Protein AF-A0A4Q9HJQ9-F1 (afdb_monomer_lite)

Radius of gyration: 24.13 Å; chains: 1; bounding box: 60×32×75 Å

Foldseek 3Di:
DDEPVRDPLAAWDWYDDPQGIWTDHRSHTDPVNVVSVVVVLLVVLVVVLLVQCVLLLLVLLVQVQCCVQQVQDDQQEWEKQQDPQSQVQPPPGDNPWIKTKHKHFCPVHKKKKFFAAAQKWWAKAASSRHGQAIDACRTPCNRRTFIAIEGEPPDDCVVVVVVRHHYTYDPWGMMMTMMTHPDPDCVRVVRRQVRIWMDHPVGDTDDRDYRDDSSHHHHSDRDDDVSSVVSSLVSPVRTDDDPVCVVSCVSCVVVSVVNVD

Structure (mmCIF, N/CA/C/O backbone):
data_AF-A0A4Q9HJQ9-F1
#
_entry.id   AF-A0A4Q9HJQ9-F1
#
loop_
_atom_site.group_PDB
_atom_site.id
_atom_site.type_symbol
_atom_site.label_atom_id
_atom_site.label_alt_id
_atom_site.label_comp_id
_atom_site.label_asym_id
_atom_site.label_entity_id
_atom_site.label_seq_id
_atom_site.pdbx_PDB_ins_code
_atom_site.Cartn_x
_atom_site.Cartn_y
_atom_site.Cartn_z
_atom_site.occupancy
_atom_site.B_iso_or_equiv
_atom_site.auth_seq_id
_atom_site.auth_comp_id
_atom_site.auth_asym_id
_atom_site.auth_atom_id
_atom_site.pdbx_PDB_model_num
ATOM 1 N N . MET A 1 1 ? -35.464 5.350 34.069 1.00 78.00 1 MET A N 1
ATOM 2 C CA . MET A 1 1 ? -34.397 5.361 33.053 1.00 78.00 1 MET A CA 1
ATOM 3 C C . MET A 1 1 ? -34.263 6.782 32.557 1.00 78.00 1 MET A C 1
ATOM 5 O O . MET A 1 1 ? -35.278 7.368 32.198 1.00 78.00 1 MET A O 1
ATOM 9 N N . THR A 1 2 ? -33.059 7.335 32.623 1.00 90.69 2 THR A N 1
ATOM 10 C CA . THR A 1 2 ? -32.710 8.669 32.129 1.00 90.69 2 THR A CA 1
ATOM 11 C C . THR A 1 2 ? -32.128 8.522 30.726 1.00 90.69 2 THR A C 1
ATOM 13 O O . THR A 1 2 ? -31.340 7.610 30.492 1.00 90.69 2 THR A O 1
ATOM 16 N N . HIS A 1 3 ? -32.488 9.381 29.776 1.00 94.31 3 HIS A N 1
ATOM 17 C CA . HIS A 1 3 ? -31.823 9.380 28.471 1.00 94.31 3 HIS A CA 1
ATOM 18 C C . HIS A 1 3 ? -30.379 9.894 28.639 1.00 94.31 3 HIS A C 1
ATOM 20 O O . HIS A 1 3 ? -30.171 10.833 29.399 1.00 94.31 3 HIS A O 1
ATOM 26 N N . LEU A 1 4 ? -29.388 9.351 27.912 1.00 92.00 4 LEU A N 1
ATOM 27 C CA . LEU A 1 4 ? -27.962 9.721 28.054 1.00 92.00 4 LEU A CA 1
ATOM 28 C C . LEU A 1 4 ? -27.697 11.238 28.132 1.00 92.00 4 LEU A C 1
ATOM 30 O O . LEU A 1 4 ? -26.929 11.693 28.969 1.00 92.00 4 LEU A O 1
ATOM 34 N N . ARG A 1 5 ? -28.358 12.023 27.273 1.00 94.19 5 ARG A N 1
ATOM 35 C CA . ARG A 1 5 ? -28.262 13.497 27.233 1.00 94.19 5 ARG A CA 1
ATOM 36 C C . ARG A 1 5 ? -28.634 14.207 28.549 1.00 94.19 5 ARG A C 1
ATOM 38 O O . ARG A 1 5 ? -28.183 15.325 28.761 1.00 94.19 5 ARG A O 1
ATOM 45 N N . ASP A 1 6 ? -29.471 13.578 29.369 1.00 96.19 6 ASP A N 1
ATOM 46 C CA . ASP A 1 6 ? -30.021 14.126 30.612 1.00 96.19 6 ASP A CA 1
ATOM 47 C C . ASP A 1 6 ? -29.431 13.422 31.851 1.00 96.19 6 ASP A C 1
ATOM 49 O O . ASP A 1 6 ? -29.862 13.691 32.972 1.00 96.19 6 ASP A O 1
ATOM 53 N N . ALA A 1 7 ? -28.481 12.495 31.659 1.00 95.06 7 ALA A N 1
ATOM 54 C CA . ALA A 1 7 ? -27.917 11.680 32.729 1.00 95.06 7 ALA A CA 1
ATOM 55 C C . ALA A 1 7 ? -27.098 12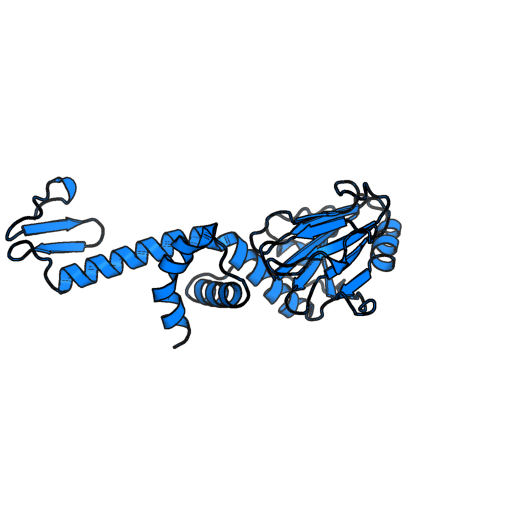.519 33.717 1.00 95.06 7 ALA A C 1
ATOM 57 O O . ALA A 1 7 ? -26.250 13.322 33.323 1.00 95.06 7 ALA A O 1
ATOM 58 N N . GLY A 1 8 ? -27.338 12.301 35.010 1.00 94.62 8 GLY A N 1
ATOM 59 C CA . GLY A 1 8 ? -26.649 13.012 36.087 1.00 94.62 8 GLY A CA 1
ATOM 60 C C . GLY A 1 8 ? -25.259 12.456 36.405 1.00 94.62 8 GLY A C 1
ATOM 61 O O . GLY A 1 8 ? -24.450 13.169 36.993 1.00 94.62 8 GLY A O 1
ATOM 62 N N . LEU A 1 9 ? -24.988 11.197 36.040 1.00 93.44 9 LEU A N 1
ATOM 63 C CA . LEU A 1 9 ? -23.744 10.464 36.310 1.00 93.44 9 LEU A CA 1
ATOM 64 C C . LEU A 1 9 ? -23.340 10.472 37.793 1.00 93.44 9 LEU A C 1
ATOM 66 O O . LEU A 1 9 ? -22.159 10.538 38.125 1.00 93.44 9 LEU A O 1
ATOM 70 N N . THR A 1 10 ? -24.320 10.435 38.700 1.00 95.06 10 THR A N 1
ATOM 71 C CA . THR A 1 10 ? -24.096 10.480 40.152 1.00 95.06 10 THR A CA 1
ATOM 72 C C . THR A 1 10 ? -25.072 9.580 40.895 1.00 95.06 10 THR A C 1
ATOM 74 O O . THR A 1 10 ? -26.229 9.429 40.505 1.00 95.06 10 THR A O 1
ATOM 77 N N . GLY A 1 11 ? -24.611 8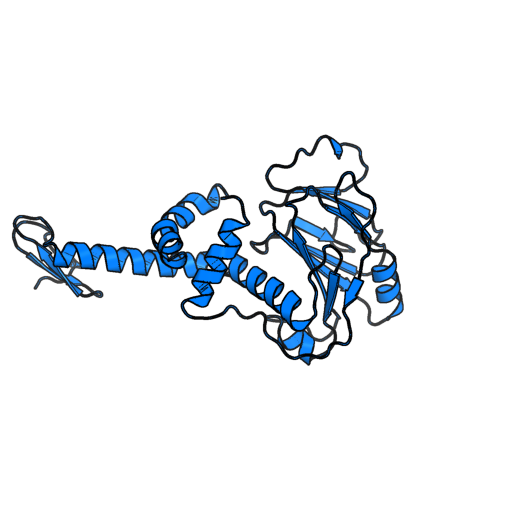.998 42.005 1.00 96.00 11 GLY A N 1
ATOM 78 C CA . GLY A 1 11 ? -25.434 8.136 42.847 1.00 96.00 11 GLY A CA 1
ATOM 79 C C . GLY A 1 11 ? -25.900 6.879 42.112 1.00 96.00 11 GLY A C 1
ATOM 80 O O . GLY A 1 11 ? -25.150 6.288 41.336 1.00 96.00 11 GLY A O 1
ATOM 81 N N . ASN A 1 12 ? -27.132 6.458 42.387 1.00 97.56 12 ASN A N 1
ATOM 82 C CA . ASN A 1 12 ? -27.743 5.330 41.696 1.00 97.56 12 ASN A CA 1
ATOM 83 C C . ASN A 1 12 ? -28.551 5.852 40.510 1.00 97.56 12 ASN A C 1
ATOM 85 O O . ASN A 1 12 ? -29.511 6.600 40.700 1.00 97.56 12 ASN A O 1
ATOM 89 N N . GLU A 1 13 ? -28.193 5.439 39.300 1.00 97.44 13 GLU A N 1
ATOM 90 C CA . GLU A 1 13 ? -28.846 5.900 38.076 1.00 97.44 13 GLU A CA 1
ATOM 91 C C . GLU A 1 13 ? -28.981 4.753 37.070 1.00 97.44 13 GLU A C 1
ATOM 93 O O . GLU A 1 13 ? -28.169 3.834 37.030 1.00 97.44 13 GLU A O 1
ATOM 98 N N . THR A 1 14 ? -30.025 4.782 36.245 1.00 98.00 14 THR A N 1
ATOM 99 C CA . THR A 1 14 ? -30.173 3.872 35.102 1.00 98.00 14 THR A CA 1
ATOM 100 C C . THR A 1 14 ? -30.325 4.709 33.845 1.00 98.00 14 THR A C 1
ATOM 102 O O . THR A 1 14 ? -31.301 5.451 33.729 1.00 98.00 14 THR A O 1
ATOM 105 N N . ILE A 1 15 ? -29.386 4.575 32.918 1.00 97.88 15 ILE A N 1
ATOM 106 C CA . ILE A 1 15 ? -29.200 5.445 31.761 1.00 97.88 15 ILE A CA 1
ATOM 107 C C . ILE A 1 15 ? -29.456 4.643 30.482 1.00 97.88 15 ILE A C 1
ATOM 109 O O . ILE A 1 15 ? -28.874 3.583 30.270 1.00 97.88 15 ILE A O 1
ATOM 113 N N . GLU A 1 16 ? -30.325 5.152 29.618 1.00 97.12 16 GLU A N 1
ATOM 114 C CA . GLU A 1 16 ? -30.595 4.589 28.298 1.00 97.12 16 GLU A CA 1
ATOM 115 C C . GLU A 1 16 ? -29.600 5.145 27.269 1.00 97.12 16 GLU A C 1
ATOM 117 O O . GLU A 1 16 ? -29.434 6.363 27.137 1.00 97.12 16 GLU A O 1
ATOM 122 N N . THR A 1 17 ? -28.945 4.249 26.529 1.00 96.31 17 THR A N 1
ATOM 123 C CA . THR A 1 17 ? -28.016 4.584 25.442 1.00 96.31 17 THR A CA 1
ATOM 124 C C . THR A 1 17 ? -28.378 3.818 24.169 1.00 96.31 17 THR A C 1
ATOM 126 O O . THR A 1 17 ? -29.159 2.869 24.198 1.00 96.31 17 THR A O 1
ATOM 129 N N . SER A 1 18 ? -27.783 4.191 23.034 1.00 94.88 18 SER A N 1
ATOM 130 C CA . SER A 1 18 ? -28.013 3.500 21.758 1.00 94.88 18 SER A CA 1
ATOM 131 C C . SER A 1 18 ? -27.415 2.092 21.685 1.00 94.88 18 SER A C 1
ATOM 133 O O . SER A 1 18 ? -27.728 1.361 20.752 1.00 94.88 18 SER A O 1
ATOM 135 N N . PHE A 1 19 ? -26.537 1.729 22.620 1.00 95.56 19 PHE A N 1
ATOM 136 C CA . PHE A 1 19 ? -25.845 0.439 22.655 1.00 95.56 19 PHE A CA 1
ATOM 137 C C . PHE A 1 19 ? -26.260 -0.419 23.857 1.00 95.56 19 PHE A C 1
ATOM 139 O O . PHE A 1 19 ? -25.749 -1.514 24.033 1.00 95.56 19 PHE A O 1
ATOM 146 N N . GLY A 1 20 ? -27.227 0.044 24.654 1.00 96.19 20 GLY A N 1
ATOM 147 C CA . GLY A 1 20 ? -27.802 -0.698 25.771 1.00 96.19 20 GLY A CA 1
ATOM 148 C C . GLY A 1 20 ? -28.060 0.181 26.993 1.00 96.19 20 GLY A C 1
ATOM 149 O O . GLY A 1 20 ? -27.969 1.409 26.946 1.00 96.19 20 GLY A O 1
ATOM 150 N N . THR A 1 21 ? -28.439 -0.446 28.102 1.00 97.75 21 THR A N 1
ATOM 151 C CA . THR A 1 21 ? -28.738 0.261 29.354 1.00 97.75 21 THR A CA 1
ATOM 152 C C . THR A 1 21 ? -27.525 0.247 30.268 1.00 97.75 21 THR A C 1
ATOM 154 O O . THR A 1 21 ? -27.034 -0.827 30.595 1.00 97.75 21 THR A O 1
ATOM 157 N N . LEU A 1 22 ? -27.102 1.418 30.740 1.00 97.88 22 LEU A N 1
ATOM 158 C CA . LEU A 1 22 ? -26.070 1.551 31.764 1.00 97.88 22 LEU A CA 1
ATOM 159 C C . LEU A 1 22 ? -26.706 1.732 33.143 1.00 97.88 22 LEU A C 1
ATOM 161 O O . LEU A 1 22 ? -27.740 2.387 33.289 1.00 97.88 22 LEU A O 1
ATOM 165 N N . ARG A 1 23 ? -26.078 1.171 34.168 1.00 98.25 23 ARG A N 1
ATOM 166 C CA . ARG A 1 23 ? -26.476 1.269 35.571 1.00 98.25 23 ARG A CA 1
ATOM 167 C C . ARG A 1 23 ? -25.296 1.757 36.394 1.00 98.25 23 ARG A C 1
ATOM 169 O O . ARG A 1 23 ? -24.186 1.241 36.268 1.00 98.25 23 ARG A O 1
ATOM 176 N N . LEU A 1 24 ? -25.562 2.749 37.233 1.00 98.06 24 LEU A N 1
ATOM 177 C CA . LEU A 1 24 ? -24.638 3.238 38.242 1.00 98.06 24 LEU A CA 1
ATOM 178 C C . LEU A 1 24 ? -25.129 2.818 39.627 1.00 98.06 24 LEU A C 1
ATOM 180 O O . LEU A 1 24 ? -26.318 2.945 39.926 1.00 98.06 24 LEU A O 1
ATOM 184 N N . GLU A 1 25 ? -24.201 2.387 40.472 1.00 97.81 25 GLU A N 1
ATOM 185 C CA . GLU A 1 25 ? -24.379 2.187 41.905 1.00 97.81 25 GLU A CA 1
ATOM 186 C C . GLU A 1 25 ? -23.356 3.043 42.653 1.00 97.81 25 GLU A C 1
ATOM 188 O O . GLU A 1 25 ? -22.147 2.922 42.461 1.00 97.81 25 GLU A O 1
ATOM 193 N N . HIS A 1 26 ? -23.834 3.954 43.496 1.00 96.56 26 HIS A N 1
ATOM 194 C CA . HIS A 1 26 ? -23.005 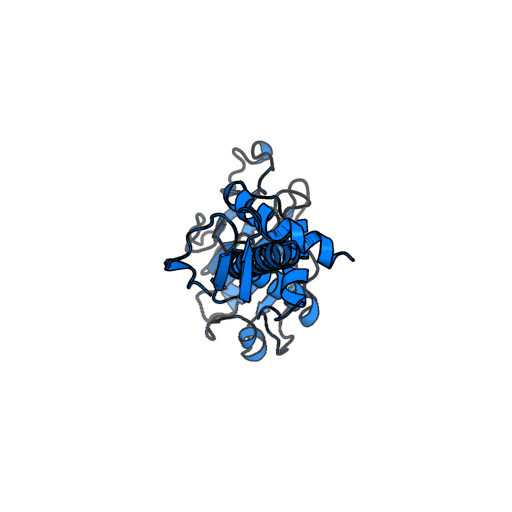4.915 44.224 1.00 96.56 26 HIS A CA 1
ATOM 195 C C . HIS A 1 26 ? -22.024 5.686 43.319 1.00 96.56 26 HIS A C 1
ATOM 197 O O . HIS A 1 26 ? -20.907 5.984 43.735 1.00 96.56 26 HIS A O 1
ATOM 203 N N . THR A 1 27 ? -22.459 6.058 42.108 1.00 96.38 27 THR A N 1
ATOM 204 C CA . THR A 1 27 ? -21.683 6.739 41.047 1.00 96.38 27 THR A CA 1
ATOM 205 C C . THR A 1 27 ? -20.777 5.823 40.212 1.00 96.38 27 THR A C 1
ATOM 207 O O . THR A 1 27 ? -20.264 6.255 39.183 1.00 96.38 27 THR A O 1
ATOM 210 N N . PHE A 1 28 ? -20.600 4.555 40.582 1.00 97.06 28 PHE A N 1
ATOM 211 C CA . PHE A 1 28 ? -19.766 3.619 39.826 1.00 97.06 28 PHE A CA 1
ATOM 212 C C . PHE A 1 28 ? -20.606 2.797 38.847 1.00 97.06 28 PHE A C 1
ATOM 214 O O . PHE A 1 28 ? -21.686 2.347 39.228 1.00 97.06 28 PHE A O 1
ATOM 221 N N . PRO A 1 29 ? -20.145 2.562 37.606 1.00 97.19 29 PRO A N 1
ATOM 222 C CA . PRO A 1 29 ? -20.768 1.574 36.734 1.00 97.19 29 PRO A CA 1
ATOM 223 C C . PRO A 1 29 ? -20.786 0.202 37.406 1.00 97.19 29 PRO A C 1
ATOM 225 O O . PRO A 1 29 ? -19.777 -0.224 37.962 1.00 97.19 29 PRO A O 1
ATOM 228 N N . THR A 1 30 ? -21.919 -0.496 37.332 1.00 98.19 30 THR A N 1
ATOM 229 C CA . THR A 1 30 ? -21.975 -1.934 37.651 1.00 98.19 30 THR A CA 1
ATOM 230 C C . THR A 1 30 ? -21.050 -2.712 36.711 1.00 98.19 30 THR A C 1
ATOM 232 O O . THR A 1 30 ? -20.860 -2.262 35.579 1.00 98.19 30 THR A O 1
ATOM 235 N N . ASP A 1 31 ? -20.590 -3.900 37.101 1.00 98.12 31 ASP A N 1
ATOM 236 C CA . ASP A 1 31 ? -19.736 -4.760 36.262 1.00 98.12 31 ASP A CA 1
ATOM 237 C C . ASP A 1 31 ? -20.318 -4.966 34.850 1.00 98.12 31 ASP A C 1
ATOM 239 O O . ASP A 1 31 ? -19.652 -4.675 33.860 1.00 98.12 31 ASP A O 1
ATOM 243 N N . GLU A 1 32 ? -21.609 -5.297 34.753 1.00 97.88 32 GLU A N 1
ATOM 244 C CA . GLU A 1 32 ? -22.344 -5.464 33.484 1.00 97.88 32 GLU A CA 1
ATOM 245 C C . GLU A 1 32 ? -22.307 -4.202 32.597 1.00 97.88 32 GLU A C 1
ATOM 247 O O . GLU A 1 32 ? -22.216 -4.266 31.373 1.00 97.88 32 GLU A O 1
ATOM 252 N N . SER A 1 33 ? -22.375 -3.019 33.215 1.00 97.81 33 SER A N 1
ATOM 253 C CA . SER A 1 33 ? -22.313 -1.738 32.495 1.00 97.81 33 SER A CA 1
ATOM 254 C C . SER A 1 33 ? -20.889 -1.372 32.099 1.00 97.81 33 SER A C 1
ATOM 256 O O . SER A 1 33 ? -20.696 -0.715 31.080 1.00 97.81 33 SER A O 1
ATOM 258 N N . SER A 1 34 ? -19.900 -1.777 32.898 1.00 97.81 34 SER A N 1
ATOM 259 C CA . SER A 1 34 ? -18.485 -1.636 32.566 1.00 97.81 34 SER A CA 1
ATOM 260 C C . SER A 1 34 ? -18.147 -2.472 31.330 1.00 97.81 34 SER A C 1
ATOM 262 O O . SER A 1 34 ? -17.611 -1.929 30.366 1.00 97.81 34 SER A O 1
ATOM 264 N N . GLU A 1 35 ? -18.550 -3.747 31.305 1.00 97.38 35 GLU A N 1
ATOM 265 C CA . GLU A 1 35 ? -18.408 -4.631 30.138 1.00 97.38 35 GLU A CA 1
ATOM 266 C C . GLU A 1 35 ? -19.056 -4.015 28.896 1.00 97.38 35 GLU A C 1
ATOM 268 O O . GLU A 1 35 ? -18.394 -3.843 27.875 1.00 97.38 35 GLU A O 1
ATOM 273 N N . LEU A 1 36 ? -20.303 -3.546 29.014 1.00 97.75 36 LEU A N 1
ATOM 274 C CA . LEU A 1 36 ? -21.010 -2.915 27.902 1.00 97.75 36 LEU A CA 1
ATOM 275 C C . LEU A 1 36 ? -20.302 -1.655 27.362 1.00 97.75 36 LEU A C 1
ATOM 277 O O . LEU A 1 36 ? -20.327 -1.387 26.159 1.00 97.75 36 LEU A O 1
ATOM 281 N N . LEU A 1 37 ? -19.679 -0.859 28.237 1.00 97.06 37 LEU A N 1
ATOM 282 C CA . LEU A 1 37 ? -18.896 0.312 27.834 1.00 97.06 37 LEU A CA 1
ATOM 283 C C . LEU A 1 37 ? -17.624 -0.086 27.078 1.00 97.06 37 LEU A C 1
ATOM 285 O O . LEU A 1 37 ? -17.285 0.574 26.093 1.00 97.06 37 LEU A O 1
ATOM 289 N N . PHE A 1 38 ? -16.933 -1.143 27.512 1.00 96.12 38 PHE A N 1
ATOM 290 C CA . PHE A 1 38 ? -15.748 -1.653 26.823 1.00 96.12 38 PHE A CA 1
ATOM 291 C C . PHE A 1 38 ? -16.101 -2.306 25.480 1.00 96.12 38 PHE A C 1
ATOM 293 O O . PHE A 1 38 ? -15.458 -1.980 24.483 1.00 96.12 38 PHE A O 1
ATOM 300 N N . ASP A 1 39 ? -17.178 -3.091 25.405 1.00 95.50 39 ASP A N 1
ATOM 301 C CA . ASP A 1 39 ? -17.688 -3.652 24.146 1.00 95.50 39 ASP A CA 1
ATOM 302 C C . ASP A 1 39 ? -18.007 -2.547 23.132 1.00 95.50 39 ASP A C 1
ATOM 304 O O . ASP A 1 39 ? -17.639 -2.612 21.954 1.00 95.50 39 ASP A O 1
ATOM 308 N N . GLN A 1 40 ? -18.667 -1.481 23.592 1.00 96.69 40 GLN A N 1
ATOM 309 C CA . GLN A 1 40 ? -18.994 -0.344 22.743 1.00 96.69 40 GLN A CA 1
ATOM 310 C C . GLN A 1 40 ? -17.748 0.445 22.315 1.00 96.69 40 GLN A C 1
ATOM 312 O O . GLN A 1 40 ? -17.685 0.927 21.178 1.00 96.69 40 GLN A O 1
ATOM 317 N N . LEU A 1 41 ? -16.762 0.599 23.203 1.00 95.88 41 LEU A N 1
ATOM 318 C CA . LEU A 1 41 ? -15.482 1.229 22.882 1.00 95.88 41 LEU A CA 1
ATOM 319 C C . LEU A 1 41 ? -14.752 0.443 21.787 1.00 95.88 41 LEU A C 1
ATOM 321 O O . LEU A 1 41 ? -14.246 1.034 20.830 1.00 95.88 41 LEU A O 1
ATOM 325 N N . ASP A 1 42 ? -14.751 -0.878 21.890 1.00 94.94 42 ASP A N 1
ATOM 326 C CA . ASP A 1 42 ? -14.103 -1.756 20.928 1.00 94.94 42 ASP A CA 1
ATOM 327 C C . ASP A 1 42 ? -14.829 -1.774 19.580 1.00 94.94 42 ASP A C 1
ATOM 329 O O . ASP A 1 42 ? -14.188 -1.655 18.532 1.00 94.94 42 ASP A O 1
ATOM 333 N N . ALA A 1 43 ? -16.165 -1.762 19.578 1.00 94.81 43 ALA A N 1
ATOM 334 C CA . ALA A 1 43 ? -16.953 -1.590 18.358 1.00 94.81 43 ALA A CA 1
ATOM 335 C C . ALA A 1 43 ? -16.624 -0.270 17.631 1.00 94.81 43 ALA A C 1
ATOM 337 O O . ALA A 1 43 ? -16.491 -0.237 16.403 1.00 94.81 43 ALA A O 1
ATOM 338 N N . GLN A 1 44 ? -16.453 0.829 18.375 1.00 96.19 44 GLN A N 1
ATOM 339 C CA . GLN A 1 44 ? -16.071 2.124 17.804 1.00 96.19 44 GLN A CA 1
ATOM 340 C C . GLN A 1 44 ? -14.644 2.115 17.248 1.00 96.19 44 GLN A C 1
ATOM 342 O O . GLN A 1 44 ? -14.419 2.611 16.139 1.00 96.19 44 GLN A O 1
ATOM 347 N N . ARG A 1 45 ? -13.689 1.532 17.982 1.00 96.44 45 ARG A N 1
ATOM 348 C CA . ARG A 1 45 ? -12.298 1.369 17.531 1.00 96.44 45 ARG A CA 1
ATOM 349 C C . ARG A 1 45 ? -12.221 0.551 16.250 1.00 96.44 45 ARG A C 1
ATOM 351 O O . ARG A 1 45 ? -11.590 0.999 15.295 1.00 96.44 45 ARG A O 1
ATOM 358 N N . ALA A 1 46 ? -12.916 -0.584 16.188 1.00 94.88 46 ALA A N 1
ATOM 359 C CA . ALA A 1 46 ? -12.976 -1.418 14.994 1.00 94.88 46 ALA A CA 1
ATOM 360 C C . ALA A 1 46 ? -13.559 -0.643 13.798 1.00 94.88 46 ALA A C 1
ATOM 362 O O . ALA A 1 46 ? -12.984 -0.648 12.711 1.00 94.88 46 ALA A O 1
ATOM 363 N N . ALA A 1 47 ? -14.645 0.111 13.978 1.00 95.94 47 ALA A N 1
ATOM 364 C CA . ALA A 1 47 ? -15.214 0.901 12.884 1.00 95.94 47 ALA A CA 1
ATOM 365 C C . ALA A 1 47 ? -14.217 1.927 12.304 1.00 95.94 47 ALA A C 1
ATOM 367 O O . ALA A 1 47 ? -14.100 2.057 11.083 1.00 95.94 47 ALA A O 1
ATOM 368 N N . GLN A 1 48 ? -13.468 2.632 13.159 1.00 96.94 48 GLN A N 1
ATOM 369 C CA . GLN A 1 48 ? -12.453 3.597 12.718 1.00 96.94 48 GLN A CA 1
ATOM 370 C C . GLN A 1 48 ? -11.236 2.908 12.084 1.00 96.94 48 GLN A C 1
ATOM 372 O O . GLN A 1 48 ? -10.764 3.334 11.029 1.00 96.94 48 GLN A O 1
ATOM 377 N N . ALA A 1 49 ? -10.763 1.815 12.686 1.00 96.25 49 ALA A N 1
ATOM 378 C CA . ALA A 1 49 ? -9.645 1.029 12.179 1.00 96.25 49 ALA A CA 1
ATOM 379 C C . ALA A 1 49 ? -9.929 0.446 10.791 1.00 96.25 49 ALA A C 1
ATOM 381 O O . ALA A 1 49 ? -9.050 0.465 9.928 1.00 96.25 49 ALA A O 1
ATOM 382 N N . TYR A 1 50 ? -11.160 -0.015 10.546 1.00 96.25 50 TYR A N 1
ATOM 383 C CA . TYR A 1 50 ? -11.587 -0.481 9.230 1.00 96.25 50 TYR A CA 1
ATOM 384 C C . TYR A 1 50 ? -11.395 0.616 8.178 1.00 96.25 50 TYR A C 1
ATOM 386 O O . TYR A 1 50 ? -10.722 0.393 7.180 1.00 96.25 50 TYR A O 1
ATOM 394 N N . LEU A 1 51 ? -11.910 1.827 8.423 1.00 97.38 51 LEU A N 1
ATOM 395 C CA . LEU A 1 51 ? -11.807 2.942 7.474 1.00 97.38 51 LEU A CA 1
ATOM 396 C C . LEU A 1 51 ? -10.360 3.373 7.222 1.00 97.38 51 LEU A C 1
ATOM 398 O O . LEU A 1 51 ? -9.980 3.610 6.077 1.00 97.38 51 LEU A O 1
ATOM 402 N N . TRP A 1 52 ? -9.560 3.463 8.283 1.00 97.75 52 TRP A N 1
ATOM 403 C CA . TRP A 1 52 ? -8.148 3.825 8.187 1.00 97.75 52 TRP A CA 1
ATOM 404 C C . TRP A 1 52 ? -7.348 2.821 7.360 1.00 97.75 52 TRP A C 1
ATOM 406 O O . TRP A 1 52 ? -6.560 3.224 6.511 1.00 97.75 52 TRP A O 1
ATOM 416 N N . SER A 1 53 ? -7.574 1.526 7.577 1.00 97.31 53 SER A N 1
ATOM 417 C CA . SER A 1 53 ? -6.776 0.451 6.982 1.00 97.31 53 SER A CA 1
ATOM 418 C C . SER A 1 53 ? -7.170 0.056 5.558 1.00 97.31 53 SER A C 1
ATOM 420 O O . SER A 1 53 ? -6.460 -0.742 4.943 1.00 97.31 53 SER A O 1
ATOM 422 N N . LEU A 1 54 ? -8.248 0.622 4.999 1.00 97.50 54 LEU A N 1
ATOM 423 C CA . LEU A 1 54 ? -8.716 0.301 3.644 1.00 97.50 54 LEU A CA 1
ATOM 424 C C . LEU A 1 54 ? -7.598 0.297 2.580 1.00 97.50 54 LEU A C 1
ATOM 426 O O . LEU A 1 54 ? -7.568 -0.644 1.781 1.00 97.50 54 LEU A O 1
ATOM 430 N N . PRO A 1 55 ? -6.671 1.281 2.536 1.00 97.62 55 PRO A N 1
ATOM 431 C CA . PRO A 1 55 ? -5.619 1.293 1.524 1.00 97.62 55 PRO A CA 1
ATOM 432 C C . PRO A 1 55 ? -4.635 0.123 1.669 1.00 97.62 55 PRO A C 1
ATOM 434 O O . PRO A 1 55 ? -4.309 -0.510 0.661 1.00 97.62 55 PRO A O 1
ATOM 437 N N . LEU A 1 56 ? -4.229 -0.185 2.909 1.00 97.62 56 LEU A N 1
ATOM 438 C CA . LEU A 1 56 ? -3.318 -1.285 3.241 1.00 97.62 56 LEU A CA 1
ATOM 439 C C . LEU A 1 56 ? -3.914 -2.633 2.847 1.00 97.62 56 LEU A C 1
ATOM 441 O O . LEU A 1 56 ? -3.309 -3.380 2.080 1.00 97.62 56 LEU A O 1
ATOM 445 N N . VAL A 1 57 ? -5.117 -2.929 3.353 1.00 97.88 57 VAL A N 1
ATOM 446 C CA . VAL A 1 57 ? -5.781 -4.212 3.095 1.00 97.88 57 VAL A CA 1
ATOM 447 C C . VAL A 1 57 ? -6.091 -4.350 1.607 1.00 97.88 57 VAL A C 1
ATOM 449 O O . VAL A 1 57 ? -5.901 -5.421 1.045 1.00 97.88 57 VAL A O 1
ATOM 452 N N . GLY A 1 58 ? -6.466 -3.262 0.926 1.00 97.75 58 GLY A N 1
ATOM 453 C CA . GLY A 1 58 ? -6.659 -3.254 -0.526 1.00 97.75 58 GLY A CA 1
ATOM 454 C C . GLY A 1 58 ? -5.427 -3.709 -1.315 1.00 97.75 58 GLY A C 1
ATOM 455 O O . GLY A 1 58 ? -5.541 -4.564 -2.195 1.00 97.75 58 GLY A O 1
ATOM 456 N N . PHE A 1 59 ? -4.246 -3.168 -1.006 1.00 98.25 59 PHE A N 1
ATOM 457 C CA . PHE A 1 59 ? -3.005 -3.564 -1.683 1.00 98.25 59 PHE A CA 1
ATOM 458 C C . PHE A 1 59 ? -2.518 -4.948 -1.265 1.00 98.25 59 PHE A C 1
ATOM 460 O O . PHE A 1 59 ? -2.069 -5.695 -2.133 1.00 98.25 59 PHE A O 1
ATOM 467 N N . LEU A 1 60 ? -2.677 -5.331 0.006 1.00 98.19 60 LEU A N 1
ATOM 468 C CA . LEU A 1 60 ? -2.401 -6.696 0.445 1.00 98.19 60 LEU A CA 1
ATOM 469 C C . LEU A 1 60 ? -3.277 -7.702 -0.314 1.00 98.19 60 LEU A C 1
ATOM 471 O O . LEU A 1 60 ? -2.752 -8.627 -0.927 1.00 98.19 60 LEU A O 1
ATOM 475 N N . THR A 1 61 ? -4.598 -7.497 -0.340 1.00 97.94 61 THR A N 1
ATOM 476 C CA . THR A 1 61 ? -5.523 -8.377 -1.065 1.00 97.94 61 THR A CA 1
ATOM 477 C C . THR A 1 61 ? -5.124 -8.485 -2.533 1.00 97.94 61 THR A C 1
ATOM 479 O O . THR A 1 61 ? -5.088 -9.586 -3.077 1.00 97.94 61 THR A O 1
ATOM 482 N N . TRP A 1 62 ? -4.789 -7.373 -3.194 1.00 97.94 62 TRP A N 1
ATOM 483 C CA . TRP A 1 62 ? -4.331 -7.431 -4.580 1.00 97.94 62 TRP A CA 1
ATOM 484 C C . TRP A 1 62 ? -3.031 -8.231 -4.708 1.00 97.94 62 TRP A C 1
ATOM 486 O O . TRP A 1 62 ? -2.981 -9.148 -5.526 1.00 97.94 62 TRP A O 1
ATOM 496 N N . ARG A 1 63 ? -2.010 -7.956 -3.889 1.00 97.88 63 ARG A N 1
ATOM 497 C CA . ARG A 1 63 ? -0.745 -8.702 -3.896 1.00 97.88 63 ARG A CA 1
ATOM 498 C C . ARG A 1 63 ? -0.980 -10.209 -3.790 1.00 97.88 63 ARG A C 1
ATOM 500 O O . ARG A 1 63 ? -0.524 -10.952 -4.659 1.00 97.88 63 ARG A O 1
ATOM 507 N N . GLU A 1 64 ? -1.730 -10.646 -2.780 1.00 97.56 64 GLU A N 1
ATOM 508 C CA . GLU A 1 64 ? -1.975 -12.069 -2.522 1.00 97.56 64 GLU A CA 1
ATOM 509 C C . GLU A 1 64 ? -2.791 -12.723 -3.644 1.00 97.56 64 GLU A C 1
ATOM 511 O O . GLU A 1 64 ? -2.453 -13.807 -4.121 1.00 97.56 64 GLU A O 1
ATOM 516 N N . ARG A 1 65 ? -3.822 -12.042 -4.160 1.00 96.81 65 ARG A N 1
ATOM 517 C CA . ARG A 1 65 ? -4.620 -12.559 -5.284 1.00 96.81 65 ARG A CA 1
ATOM 518 C C . ARG A 1 65 ? -3.832 -12.598 -6.587 1.00 96.81 65 ARG A C 1
ATOM 520 O O . ARG A 1 65 ? -4.012 -13.520 -7.380 1.00 96.81 65 ARG A O 1
ATOM 527 N N . ALA A 1 66 ? -2.949 -11.630 -6.818 1.00 95.75 66 ALA A N 1
ATOM 528 C CA . ALA A 1 66 ? -2.069 -11.637 -7.977 1.00 95.75 66 ALA A CA 1
ATOM 529 C C . ALA A 1 66 ? -1.103 -12.832 -7.919 1.00 95.75 66 ALA A C 1
ATOM 531 O O . ALA A 1 66 ? -0.925 -13.542 -8.913 1.00 95.75 66 ALA A O 1
ATOM 532 N N . ALA A 1 67 ? -0.532 -13.097 -6.742 1.00 97.06 67 ALA A N 1
ATOM 533 C CA . ALA A 1 67 ? 0.306 -14.263 -6.499 1.00 97.06 67 ALA A CA 1
ATOM 534 C C . ALA A 1 67 ? -0.463 -15.581 -6.713 1.00 97.06 67 ALA A C 1
ATOM 536 O O . ALA A 1 67 ? 0.017 -16.449 -7.441 1.00 97.06 67 ALA A O 1
ATOM 537 N N . GLU A 1 68 ? -1.669 -15.709 -6.153 1.00 96.94 68 GLU A N 1
ATOM 538 C CA . GLU A 1 68 ? -2.519 -16.905 -6.256 1.00 96.94 68 GLU A CA 1
ATOM 539 C C . GLU A 1 68 ? -2.963 -17.197 -7.701 1.00 96.94 68 GLU A C 1
ATOM 541 O O . GLU A 1 68 ? -2.855 -18.326 -8.182 1.00 96.94 68 GLU A O 1
ATOM 546 N N . ILE A 1 69 ? -3.470 -16.184 -8.408 1.00 96.94 69 ILE A N 1
ATOM 547 C CA . ILE A 1 69 ? -4.124 -16.361 -9.712 1.00 96.94 69 ILE A CA 1
ATOM 548 C C . ILE A 1 69 ? -3.118 -16.390 -10.864 1.00 96.94 69 ILE A C 1
ATOM 550 O O . ILE A 1 69 ? -3.300 -17.160 -11.811 1.00 96.94 69 ILE A O 1
ATOM 554 N N . PHE A 1 70 ? -2.069 -15.567 -10.791 1.00 97.44 70 PHE A N 1
ATOM 555 C CA . PHE A 1 70 ? -1.097 -15.387 -11.873 1.00 97.44 70 PHE A CA 1
ATOM 556 C C . PHE A 1 70 ? 0.262 -16.032 -11.567 1.00 97.44 70 PHE A C 1
ATOM 558 O O . PHE A 1 70 ? 1.086 -16.170 -12.468 1.00 97.44 70 PHE A O 1
ATOM 565 N N . GLY A 1 71 ? 0.523 -16.460 -10.328 1.00 96.81 71 GLY A N 1
ATOM 566 C CA . GLY A 1 71 ? 1.813 -17.046 -9.947 1.00 96.81 71 GLY A CA 1
ATOM 567 C C . GLY A 1 71 ? 2.943 -16.016 -9.831 1.00 96.81 71 GLY A C 1
ATOM 568 O O . GLY A 1 71 ? 4.112 -16.364 -10.033 1.00 96.81 71 GLY A O 1
ATOM 569 N N . ALA A 1 72 ? 2.594 -14.756 -9.551 1.00 96.12 72 ALA A N 1
ATOM 570 C CA . ALA A 1 72 ? 3.523 -13.645 -9.358 1.00 96.12 72 ALA A CA 1
ATOM 571 C C . ALA A 1 72 ? 4.089 -13.645 -7.930 1.00 96.12 72 ALA A C 1
ATOM 573 O O . ALA A 1 72 ? 3.613 -12.922 -7.061 1.00 96.12 72 ALA A O 1
ATOM 574 N N . THR A 1 73 ? 5.078 -14.500 -7.676 1.00 95.44 73 THR A N 1
ATOM 575 C CA . THR A 1 73 ? 5.638 -14.737 -6.330 1.00 95.44 73 THR A CA 1
ATOM 576 C C . THR A 1 73 ? 7.110 -14.356 -6.202 1.00 95.44 73 THR A C 1
ATOM 578 O O . THR A 1 73 ? 7.679 -14.432 -5.115 1.00 95.44 73 THR A O 1
ATOM 581 N N . ARG A 1 74 ? 7.765 -13.966 -7.302 1.00 95.25 74 ARG A N 1
ATOM 582 C CA . ARG A 1 74 ? 9.198 -13.641 -7.331 1.00 95.25 74 ARG A CA 1
ATOM 583 C C . ARG A 1 74 ? 9.413 -12.132 -7.415 1.00 95.25 74 ARG A C 1
ATOM 585 O O . ARG A 1 74 ? 8.629 -11.420 -8.028 1.00 95.25 74 ARG A O 1
ATOM 592 N N . PHE A 1 75 ? 10.548 -11.663 -6.894 1.00 94.81 75 PHE A N 1
ATOM 593 C CA . PHE A 1 75 ? 10.944 -10.245 -6.848 1.00 94.81 75 PHE A CA 1
ATOM 594 C C . PHE A 1 75 ? 10.810 -9.480 -8.184 1.00 94.81 75 PHE A C 1
ATOM 596 O O . PHE A 1 75 ? 10.508 -8.292 -8.173 1.00 94.81 75 PHE A O 1
ATOM 603 N N . GLY A 1 76 ? 11.025 -10.145 -9.323 1.00 95.88 76 GLY A N 1
ATOM 604 C CA . GLY A 1 76 ? 10.934 -9.553 -10.664 1.00 95.88 76 GLY A CA 1
ATOM 605 C C . GLY A 1 76 ? 9.670 -9.911 -11.449 1.00 95.88 76 GLY A C 1
ATOM 606 O O . GLY A 1 76 ? 9.641 -9.685 -12.658 1.00 95.88 76 GLY A O 1
ATOM 607 N N . ASP A 1 77 ? 8.658 -10.509 -10.817 1.00 98.06 77 ASP A N 1
ATOM 608 C CA . ASP A 1 77 ? 7.420 -10.885 -11.499 1.00 98.06 77 ASP A CA 1
ATOM 609 C C . ASP A 1 77 ? 6.494 -9.677 -11.663 1.00 98.06 77 ASP A C 1
ATOM 611 O O . ASP A 1 77 ? 5.984 -9.124 -10.690 1.00 98.06 77 ASP A O 1
ATOM 615 N N . PHE A 1 78 ? 6.228 -9.302 -12.907 1.00 98.25 78 PHE A N 1
ATOM 616 C CA . PHE A 1 78 ? 5.189 -8.344 -13.261 1.00 98.25 78 PHE A CA 1
ATOM 617 C C . PHE A 1 78 ? 4.015 -9.087 -13.880 1.00 98.25 78 PHE A C 1
ATOM 619 O O . PHE A 1 78 ? 4.202 -9.904 -14.780 1.00 98.25 78 PHE A O 1
ATOM 626 N N . VAL A 1 79 ? 2.799 -8.766 -13.456 1.00 97.75 79 VAL A N 1
ATOM 627 C CA . VAL A 1 79 ? 1.581 -9.221 -14.128 1.00 97.75 79 VAL A CA 1
ATOM 628 C C . VAL A 1 79 ? 1.170 -8.172 -15.150 1.00 97.75 79 VAL A C 1
ATOM 630 O O . VAL A 1 79 ? 1.111 -6.977 -14.838 1.00 97.75 79 VAL A O 1
ATOM 633 N N . VAL A 1 80 ? 0.892 -8.620 -16.373 1.00 95.88 80 VAL A N 1
ATOM 634 C CA . VAL A 1 80 ? 0.325 -7.782 -17.426 1.00 95.88 80 VAL A CA 1
ATOM 635 C C . VAL A 1 80 ? -1.170 -8.041 -17.510 1.00 95.88 80 VAL A C 1
ATOM 637 O O . VAL A 1 80 ? -1.603 -9.125 -17.888 1.00 95.88 80 VAL A O 1
ATOM 640 N N . TYR A 1 81 ? -1.955 -7.028 -17.156 1.00 94.81 81 TYR A N 1
ATOM 641 C CA . TYR A 1 81 ? -3.411 -7.067 -17.211 1.00 94.81 81 TYR A CA 1
ATOM 642 C C . TYR A 1 81 ? -3.878 -6.380 -18.492 1.00 94.81 81 TYR A C 1
ATOM 644 O O . TYR A 1 81 ? -3.862 -5.146 -18.582 1.00 94.81 81 TYR A O 1
ATOM 652 N N . ASP A 1 82 ? -4.292 -7.177 -19.475 1.00 92.00 82 ASP A N 1
ATOM 653 C CA . ASP A 1 82 ? -4.692 -6.689 -20.800 1.00 92.00 82 ASP A CA 1
ATOM 654 C C . ASP A 1 82 ? -6.159 -7.012 -21.110 1.00 92.00 82 ASP A C 1
ATOM 656 O O . ASP A 1 82 ? -6.946 -6.130 -21.465 1.00 92.00 82 ASP A O 1
ATOM 660 N N . SER A 1 83 ? -6.569 -8.262 -20.884 1.00 93.44 83 SER A N 1
ATOM 661 C CA . SER A 1 83 ? -7.932 -8.700 -21.181 1.00 93.44 83 SER A CA 1
ATOM 662 C C . SER A 1 83 ? -8.973 -8.069 -20.247 1.00 93.44 83 SER A C 1
ATOM 664 O O . SER A 1 83 ? -8.700 -7.675 -19.110 1.00 93.44 83 SER A O 1
ATOM 666 N N . LEU A 1 84 ? -10.232 -8.042 -20.694 1.00 93.81 84 LEU A N 1
ATOM 667 C CA . LEU A 1 84 ? -11.353 -7.622 -19.850 1.00 93.81 84 LEU A CA 1
ATOM 668 C C . LEU A 1 84 ? -11.460 -8.472 -18.572 1.00 93.81 84 LEU A C 1
ATOM 670 O O . LEU A 1 84 ? -11.772 -7.926 -17.519 1.00 93.81 84 LEU A O 1
ATOM 674 N N . ARG A 1 85 ? -11.212 -9.787 -18.652 1.00 95.00 85 ARG A N 1
ATOM 675 C CA . ARG A 1 85 ? -11.290 -10.701 -17.499 1.00 95.00 85 ARG A CA 1
ATOM 676 C C . ARG A 1 85 ? -10.225 -10.381 -16.459 1.00 95.00 85 ARG A C 1
ATOM 678 O O . ARG A 1 85 ? -10.546 -10.265 -15.281 1.00 95.00 85 ARG A O 1
ATOM 685 N N . GLU A 1 86 ? -8.997 -10.149 -16.907 1.00 95.00 86 GLU A N 1
ATOM 686 C CA . GLU A 1 86 ? -7.880 -9.794 -16.030 1.00 95.00 86 GLU A CA 1
ATOM 687 C C . GLU A 1 86 ? -8.060 -8.395 -15.428 1.00 95.00 86 GLU A C 1
ATOM 689 O O . GLU A 1 86 ? -7.749 -8.180 -14.260 1.00 95.00 86 GLU A O 1
ATOM 694 N N . LYS A 1 87 ? -8.600 -7.437 -16.189 1.00 94.12 87 LYS A N 1
ATOM 695 C CA . LYS A 1 87 ? -8.760 -6.047 -15.729 1.00 94.12 87 LYS A CA 1
ATOM 696 C C . LYS A 1 87 ? -10.005 -5.823 -14.872 1.00 94.12 87 LYS A C 1
ATOM 698 O O . LYS A 1 87 ? -10.013 -4.894 -14.074 1.00 94.12 87 LYS A O 1
ATOM 703 N N . ARG A 1 88 ? -11.036 -6.668 -14.986 1.00 93.94 88 ARG A N 1
ATOM 704 C CA . ARG A 1 88 ? -12.252 -6.600 -14.150 1.00 93.94 88 ARG A CA 1
ATOM 705 C C . ARG A 1 88 ? -11.988 -6.817 -12.665 1.00 93.94 88 ARG A C 1
ATOM 707 O O . ARG A 1 88 ? -12.751 -6.306 -11.853 1.00 93.94 88 ARG A O 1
ATOM 714 N N . GLY A 1 89 ? -10.922 -7.537 -12.318 1.00 93.75 89 GLY A N 1
ATOM 715 C CA . GLY A 1 89 ? -10.528 -7.722 -10.925 1.00 93.75 89 GLY A CA 1
ATOM 716 C C . GLY A 1 89 ? -9.933 -6.474 -10.276 1.00 93.75 89 GLY A C 1
ATOM 717 O O . GLY A 1 89 ? -9.880 -6.395 -9.052 1.00 93.75 89 GLY A O 1
ATOM 718 N N . ILE A 1 90 ? -9.523 -5.484 -11.072 1.00 95.44 90 ILE A N 1
ATOM 719 C CA . ILE A 1 90 ? -8.918 -4.242 -10.595 1.00 95.44 90 ILE A CA 1
ATOM 720 C C . ILE A 1 90 ? -10.021 -3.202 -10.368 1.00 95.44 90 ILE A C 1
ATOM 722 O O . ILE A 1 90 ? -10.814 -2.899 -11.265 1.00 95.44 90 ILE A O 1
ATOM 726 N N . VAL A 1 91 ? -10.049 -2.612 -9.171 1.00 91.69 91 VAL A N 1
ATOM 727 C CA . VAL A 1 91 ? -11.004 -1.551 -8.826 1.00 91.69 91 VAL A CA 1
ATOM 728 C C . VAL A 1 91 ? -10.833 -0.375 -9.794 1.00 91.69 91 VAL A C 1
ATOM 730 O O . VAL A 1 91 ? -9.722 0.102 -10.006 1.00 91.69 91 VAL A O 1
ATOM 733 N N . THR A 1 92 ? -11.942 0.049 -10.412 1.00 89.75 92 THR A N 1
ATOM 734 C CA . THR A 1 92 ? -12.028 1.204 -11.332 1.00 89.75 92 THR A CA 1
ATOM 735 C C . THR A 1 92 ? -11.009 1.216 -12.485 1.00 89.75 92 THR A C 1
ATOM 737 O O . THR A 1 92 ? -10.592 2.277 -12.954 1.00 89.75 92 THR A O 1
ATOM 740 N N . ALA A 1 93 ? -10.639 0.039 -13.000 1.00 91.12 93 ALA A N 1
ATOM 741 C CA . ALA A 1 93 ? -9.712 -0.093 -14.121 1.00 91.12 93 ALA A CA 1
ATOM 742 C C . ALA A 1 93 ? -10.179 0.632 -15.395 1.00 91.12 93 ALA A C 1
ATOM 744 O O . ALA A 1 93 ? -11.344 0.558 -15.792 1.00 91.12 93 ALA A O 1
ATOM 745 N N . ASN A 1 94 ? -9.240 1.251 -16.118 1.00 86.88 94 ASN A N 1
ATOM 746 C CA . ASN A 1 94 ? -9.488 1.624 -17.515 1.00 86.88 94 ASN A CA 1
ATOM 747 C C . ASN A 1 94 ? -9.467 0.367 -18.397 1.00 86.88 94 ASN A C 1
ATOM 749 O O . ASN A 1 94 ? -8.732 -0.557 -18.077 1.00 86.88 94 ASN A O 1
ATOM 753 N N . LEU A 1 95 ? -10.168 0.336 -19.536 1.00 87.31 95 LEU A N 1
ATOM 754 C CA . LEU A 1 95 ? -10.116 -0.799 -20.479 1.00 87.31 95 LEU A CA 1
ATOM 755 C C . LEU A 1 95 ? -9.191 -0.556 -21.689 1.00 87.31 95 LEU A C 1
ATOM 757 O O . LEU A 1 95 ? -8.953 -1.466 -22.466 1.00 87.31 95 LEU A O 1
ATOM 761 N N . THR A 1 96 ? -8.627 0.641 -21.845 1.00 85.31 96 THR A N 1
ATOM 762 C CA . THR A 1 96 ? -7.959 1.065 -23.088 1.00 85.31 96 THR A CA 1
ATOM 763 C C . THR A 1 96 ? -6.470 0.740 -23.165 1.00 85.31 96 THR A C 1
ATOM 765 O O . THR A 1 96 ? -5.960 0.537 -24.260 1.00 85.31 96 THR A O 1
ATOM 768 N N . THR A 1 97 ? -5.765 0.722 -22.032 1.00 86.19 97 THR A N 1
ATOM 769 C CA . THR A 1 97 ? -4.306 0.510 -21.975 1.00 86.19 97 THR A CA 1
ATOM 770 C C . THR A 1 97 ? -3.972 -0.686 -21.087 1.00 86.19 97 THR A C 1
ATOM 772 O O . THR A 1 97 ? -4.569 -0.790 -20.009 1.00 86.19 97 THR A O 1
ATOM 775 N N . PRO A 1 98 ? -3.060 -1.590 -21.487 1.00 89.06 98 PRO A N 1
ATOM 776 C CA . PRO A 1 98 ? -2.607 -2.662 -20.607 1.00 89.06 98 PRO A CA 1
ATOM 777 C C . PRO A 1 98 ? -1.917 -2.088 -19.364 1.00 89.06 98 PRO A C 1
ATOM 779 O O . PRO A 1 98 ? -1.212 -1.077 -19.453 1.00 89.06 98 PRO A O 1
ATOM 782 N N . TYR A 1 99 ? -2.096 -2.745 -18.219 1.00 92.81 99 TYR A N 1
ATOM 783 C CA . TYR A 1 99 ? -1.354 -2.433 -16.997 1.00 92.81 99 TYR A CA 1
ATOM 784 C C . TYR A 1 99 ? -0.222 -3.427 -16.797 1.00 92.81 99 TYR A C 1
ATOM 786 O O . TYR A 1 99 ? -0.440 -4.626 -16.932 1.00 92.81 99 TYR A O 1
ATOM 794 N N . VAL A 1 100 ? 0.955 -2.940 -16.419 1.00 96.00 100 VAL A N 1
ATOM 795 C CA . VAL A 1 100 ? 2.091 -3.774 -16.024 1.00 96.00 100 VAL A CA 1
ATOM 796 C C . VAL A 1 100 ? 2.392 -3.471 -14.567 1.00 96.00 100 VAL A C 1
ATOM 798 O O . VAL A 1 100 ? 2.757 -2.341 -14.245 1.00 96.00 100 VAL A O 1
ATOM 801 N N . ILE A 1 101 ? 2.168 -4.446 -13.687 1.00 97.69 101 ILE A N 1
ATOM 802 C CA . ILE A 1 101 ? 2.143 -4.225 -12.237 1.00 97.69 101 ILE A CA 1
ATOM 803 C C . ILE A 1 101 ? 2.989 -5.269 -11.524 1.00 97.69 101 ILE A C 1
ATOM 805 O O . ILE A 1 101 ? 2.913 -6.456 -11.831 1.00 97.69 101 ILE A O 1
ATOM 809 N N . ASN A 1 102 ? 3.745 -4.820 -10.534 1.00 98.12 102 ASN A N 1
ATOM 810 C CA . ASN A 1 102 ? 4.497 -5.647 -9.609 1.00 98.12 102 ASN A CA 1
ATOM 811 C C . ASN A 1 102 ? 4.218 -5.190 -8.174 1.00 98.12 102 ASN A C 1
ATOM 813 O O . ASN A 1 102 ? 4.123 -3.996 -7.893 1.00 98.12 102 ASN A O 1
ATOM 817 N N . PHE A 1 103 ? 4.119 -6.161 -7.274 1.00 98.38 103 PHE A N 1
ATOM 818 C CA . PHE A 1 103 ? 4.225 -5.938 -5.841 1.00 98.38 103 PHE A CA 1
ATOM 819 C C . PHE A 1 103 ? 5.579 -6.475 -5.389 1.00 98.38 103 PHE A C 1
ATOM 821 O O . PHE A 1 103 ? 5.965 -7.585 -5.758 1.00 98.38 103 PHE A O 1
ATOM 828 N N . THR A 1 104 ? 6.312 -5.691 -4.609 1.00 97.75 104 THR A N 1
ATOM 829 C CA . THR A 1 104 ? 7.641 -6.075 -4.123 1.00 97.75 104 THR A CA 1
ATOM 830 C C . THR A 1 104 ? 7.896 -5.510 -2.734 1.00 97.75 104 THR A C 1
ATOM 832 O O . THR A 1 104 ? 7.096 -4.740 -2.210 1.00 97.75 104 THR A O 1
ATOM 835 N N . SER A 1 105 ? 9.010 -5.906 -2.127 1.00 96.62 105 SER A N 1
ATOM 836 C CA . SER A 1 105 ? 9.370 -5.535 -0.763 1.00 96.62 105 SER A CA 1
ATOM 837 C C . SER A 1 105 ? 10.816 -5.060 -0.666 1.00 96.62 105 SER A C 1
ATOM 839 O O . SER A 1 105 ? 11.738 -5.616 -1.283 1.00 96.62 105 SER A O 1
ATOM 841 N N . LEU A 1 106 ? 10.998 -4.031 0.156 1.00 97.69 106 LEU A N 1
ATOM 842 C CA . LEU A 1 106 ? 12.272 -3.441 0.544 1.00 97.69 106 LEU A CA 1
ATOM 843 C C . LEU A 1 106 ? 12.916 -4.159 1.743 1.00 97.69 106 LEU A C 1
ATOM 845 O O . LEU A 1 106 ? 13.957 -3.706 2.208 1.00 97.69 106 LEU A O 1
ATOM 849 N N . ALA A 1 107 ? 12.335 -5.258 2.243 1.00 95.00 107 ALA A N 1
ATOM 850 C CA . ALA A 1 107 ? 12.841 -5.975 3.420 1.00 95.00 107 ALA A CA 1
ATOM 851 C C . ALA A 1 107 ? 14.290 -6.467 3.244 1.00 95.00 107 ALA A C 1
ATOM 853 O O . ALA A 1 107 ? 15.092 -6.372 4.168 1.00 95.00 107 ALA A O 1
ATOM 854 N N . ASP A 1 108 ? 14.653 -6.907 2.035 1.00 93.75 108 ASP A N 1
ATOM 855 C CA . ASP A 1 108 ? 16.020 -7.351 1.720 1.00 93.75 108 ASP A CA 1
ATOM 856 C C . ASP A 1 108 ? 16.926 -6.200 1.221 1.00 93.75 108 ASP A C 1
ATOM 858 O O . ASP A 1 108 ? 17.949 -6.435 0.573 1.00 93.75 108 ASP A O 1
ATOM 862 N N . GLY A 1 109 ? 16.534 -4.945 1.452 1.00 95.62 109 GLY A N 1
ATOM 863 C CA . GLY A 1 109 ? 17.314 -3.754 1.124 1.00 95.62 109 GLY A CA 1
ATOM 864 C C . GLY A 1 109 ? 16.732 -2.879 0.005 1.00 95.62 109 GLY A C 1
ATOM 865 O O . GLY A 1 109 ? 15.692 -3.199 -0.582 1.00 95.62 109 GLY A O 1
ATOM 866 N N . PRO A 1 110 ? 17.390 -1.737 -0.292 1.00 97.94 110 PRO A N 1
ATOM 867 C CA . PRO A 1 110 ? 16.945 -0.789 -1.309 1.00 97.94 110 PRO A CA 1
ATOM 868 C C . PRO A 1 110 ? 16.703 -1.421 -2.681 1.00 97.94 110 PRO A C 1
ATOM 870 O O . PRO A 1 110 ? 17.508 -2.223 -3.164 1.00 97.94 110 PRO A O 1
ATOM 873 N N . LEU A 1 111 ? 15.623 -0.992 -3.331 1.00 98.38 111 LEU A N 1
ATOM 874 C CA . LEU A 1 111 ? 15.281 -1.383 -4.693 1.00 98.38 111 LEU A CA 1
ATOM 875 C C . LEU A 1 111 ? 15.926 -0.418 -5.687 1.00 98.38 111 LEU A C 1
ATOM 877 O O . LEU A 1 111 ? 15.743 0.795 -5.600 1.00 98.38 111 LEU A O 1
ATOM 881 N N . LEU A 1 112 ? 16.629 -0.961 -6.675 1.00 98.31 112 LEU A N 1
ATOM 882 C CA . LEU A 1 112 ? 17.123 -0.214 -7.824 1.00 98.31 112 LEU A CA 1
ATOM 883 C C . LEU A 1 112 ? 16.261 -0.527 -9.040 1.00 98.31 112 LEU A C 1
ATOM 885 O O . LEU A 1 112 ? 16.077 -1.696 -9.382 1.00 98.31 112 LEU A O 1
ATOM 889 N N . ILE A 1 113 ? 15.765 0.519 -9.693 1.00 98.44 113 ILE A N 1
ATOM 890 C CA . ILE A 1 113 ? 14.983 0.416 -10.926 1.00 98.44 113 ILE A CA 1
ATOM 891 C C . ILE A 1 113 ? 15.776 1.114 -12.022 1.00 98.44 113 ILE A C 1
ATOM 893 O O . ILE A 1 113 ? 16.040 2.309 -11.911 1.00 98.44 113 ILE A O 1
ATOM 897 N N . ASP A 1 114 ? 16.153 0.392 -13.071 1.00 97.88 114 ASP A N 1
ATOM 898 C CA . ASP A 1 114 ? 16.578 1.018 -14.323 1.00 97.88 114 ASP A CA 1
ATOM 899 C C . ASP A 1 114 ? 15.352 1.054 -15.233 1.00 97.88 114 ASP A C 1
ATOM 901 O O . ASP A 1 114 ? 14.912 0.026 -15.758 1.00 97.88 114 ASP A O 1
ATOM 905 N N . TYR A 1 115 ? 14.749 2.235 -15.329 1.00 97.94 115 TYR A N 1
ATOM 906 C CA . TYR A 1 115 ? 13.498 2.451 -16.036 1.00 97.94 115 TYR A CA 1
ATOM 907 C C . TYR A 1 115 ? 13.771 2.838 -17.499 1.00 97.94 115 TYR A C 1
ATOM 909 O O . TYR A 1 115 ? 14.611 3.708 -17.755 1.00 97.94 115 TYR A O 1
ATOM 917 N N . PRO A 1 116 ? 13.100 2.201 -18.474 1.00 96.31 116 PRO A N 1
ATOM 918 C CA . PRO A 1 116 ? 13.371 2.401 -19.893 1.00 96.31 116 PRO A CA 1
ATOM 919 C C . PRO A 1 116 ? 12.837 3.742 -20.407 1.00 96.31 116 PRO A C 1
ATOM 921 O O . PRO A 1 116 ? 11.794 4.222 -19.968 1.00 96.31 116 PRO A O 1
ATOM 924 N N . ALA A 1 117 ? 13.508 4.294 -21.419 1.00 96.62 117 ALA A N 1
ATOM 925 C CA . ALA A 1 117 ? 12.988 5.420 -22.187 1.00 96.62 117 ALA A CA 1
ATOM 926 C C . ALA A 1 117 ? 11.735 5.019 -22.980 1.00 96.62 117 ALA A C 1
ATOM 928 O O . ALA A 1 117 ? 11.642 3.901 -23.500 1.00 96.62 117 ALA A O 1
ATOM 929 N N . GLY A 1 118 ? 10.795 5.948 -23.138 1.00 94.44 118 GLY A N 1
ATOM 930 C CA . GLY A 1 118 ? 9.639 5.766 -24.008 1.00 94.44 118 GLY A CA 1
ATOM 931 C C . GLY A 1 118 ? 8.351 6.421 -23.510 1.00 94.44 118 GLY A C 1
ATOM 932 O O . GLY A 1 118 ? 8.303 7.022 -22.436 1.00 94.44 118 GLY A O 1
ATOM 933 N N . PRO A 1 119 ? 7.262 6.289 -24.291 1.00 94.06 119 PRO A N 1
ATOM 934 C CA . PRO A 1 119 ? 5.970 6.897 -23.993 1.00 94.06 119 PRO A CA 1
ATOM 935 C C . PRO A 1 119 ? 5.221 6.092 -22.924 1.00 94.06 119 PRO A C 1
ATOM 937 O O . PRO A 1 119 ? 4.211 5.445 -23.204 1.00 94.06 119 PRO A O 1
ATOM 940 N N . THR A 1 120 ? 5.736 6.091 -21.698 1.00 94.56 120 THR A N 1
ATOM 941 C CA . THR A 1 120 ? 5.125 5.410 -20.552 1.00 94.56 120 THR A CA 1
ATOM 942 C C . THR A 1 120 ? 4.702 6.410 -19.483 1.00 94.56 120 THR A C 1
ATOM 944 O O . THR A 1 120 ? 5.246 7.510 -19.398 1.00 94.56 120 THR A O 1
ATOM 947 N N . ALA A 1 121 ? 3.724 6.022 -18.671 1.00 94.19 121 ALA A N 1
ATOM 948 C CA . ALA A 1 121 ? 3.423 6.686 -17.408 1.00 94.19 121 ALA A CA 1
ATOM 949 C C . ALA A 1 121 ? 3.186 5.630 -16.339 1.00 94.19 121 ALA A C 1
ATOM 951 O O . ALA A 1 121 ? 2.503 4.629 -16.583 1.00 94.19 121 ALA A O 1
ATOM 952 N N . GLY A 1 122 ? 3.730 5.867 -15.159 1.00 95.00 122 GLY A N 1
ATOM 953 C CA . GLY A 1 122 ? 3.661 4.942 -14.048 1.00 95.00 122 GLY A CA 1
ATOM 954 C C . GLY A 1 122 ? 4.104 5.588 -12.752 1.00 95.00 122 GLY A C 1
ATOM 955 O O . GLY A 1 122 ? 4.276 6.802 -12.675 1.00 95.00 122 GLY A O 1
ATOM 956 N N . GLY A 1 123 ? 4.308 4.757 -11.744 1.00 97.88 123 GLY A N 1
ATOM 957 C CA . GLY A 1 123 ? 4.786 5.194 -10.450 1.00 97.88 123 GLY A CA 1
ATOM 958 C C . GLY A 1 123 ? 5.133 4.029 -9.541 1.00 97.88 123 GLY A C 1
ATOM 959 O O . GLY A 1 123 ? 4.746 2.879 -9.776 1.00 97.88 123 GLY A O 1
ATOM 960 N N . VAL A 1 124 ? 5.860 4.368 -8.488 1.00 98.75 124 VAL A N 1
ATOM 961 C CA . VAL A 1 124 ? 6.039 3.537 -7.304 1.00 98.75 124 VAL A CA 1
ATOM 962 C C . VAL A 1 124 ? 5.164 4.125 -6.211 1.00 98.75 124 VAL A C 1
ATOM 964 O O . VAL A 1 124 ? 5.267 5.314 -5.903 1.00 98.75 124 VAL A O 1
ATOM 967 N N . LEU A 1 125 ? 4.298 3.301 -5.638 1.00 98.81 125 LEU A N 1
ATOM 968 C CA . LEU A 1 125 ? 3.451 3.647 -4.509 1.00 98.81 125 LEU A CA 1
ATOM 969 C C . LEU A 1 125 ? 3.882 2.839 -3.288 1.00 98.81 125 LEU A C 1
ATOM 971 O O . LEU A 1 125 ? 4.340 1.699 -3.399 1.00 98.81 125 LEU A O 1
ATOM 975 N N . ASP A 1 126 ? 3.705 3.445 -2.123 1.00 98.50 126 ASP A N 1
ATOM 976 C CA . ASP A 1 126 ? 3.805 2.759 -0.844 1.00 98.50 126 ASP A CA 1
ATOM 977 C C . ASP A 1 126 ? 2.506 1.976 -0.555 1.00 98.50 126 ASP A C 1
ATOM 979 O O . ASP A 1 126 ? 1.515 2.085 -1.284 1.00 98.50 126 ASP A O 1
ATOM 983 N N . PHE A 1 127 ? 2.482 1.169 0.504 1.00 97.94 127 PHE A N 1
ATOM 984 C CA . PHE A 1 127 ? 1.314 0.335 0.831 1.00 97.94 127 PHE A CA 1
ATOM 985 C C . PHE A 1 127 ? 0.121 1.110 1.408 1.00 97.94 127 PHE A C 1
ATOM 987 O O . PHE A 1 127 ? -0.989 0.590 1.484 1.00 97.94 127 PHE A O 1
ATOM 994 N N . TRP A 1 128 ? 0.306 2.399 1.696 1.00 97.94 128 TRP A N 1
ATOM 995 C CA . TRP A 1 128 ? -0.786 3.339 1.946 1.00 97.94 128 TRP A CA 1
ATOM 996 C C . TRP A 1 128 ? -1.345 3.951 0.656 1.00 97.94 128 TRP A C 1
ATOM 998 O O . TRP A 1 128 ? -2.145 4.884 0.716 1.00 97.94 128 TRP A O 1
ATOM 1008 N N . GLN A 1 129 ? -0.929 3.426 -0.501 1.00 97.88 129 GLN A N 1
ATOM 1009 C CA . GLN A 1 129 ? -1.276 3.886 -1.844 1.00 97.88 129 GLN A CA 1
ATOM 1010 C C . GLN A 1 129 ? -0.844 5.330 -2.125 1.00 97.88 129 GLN A C 1
ATOM 1012 O O . GLN A 1 129 ? -1.422 6.009 -2.976 1.00 97.88 129 GLN A O 1
ATOM 1017 N N . ARG A 1 130 ? 0.177 5.825 -1.418 1.00 97.69 130 ARG A N 1
ATOM 1018 C CA . ARG A 1 130 ? 0.714 7.169 -1.641 1.00 97.69 130 ARG A CA 1
ATOM 1019 C C . ARG A 1 130 ? 1.834 7.109 -2.674 1.00 97.69 130 ARG A C 1
ATOM 1021 O O . ARG A 1 130 ? 2.642 6.179 -2.631 1.00 97.69 130 ARG A O 1
ATOM 1028 N N . PRO A 1 131 ? 1.922 8.094 -3.581 1.00 98.00 131 PRO A N 1
ATOM 1029 C CA . PRO A 1 131 ? 3.004 8.140 -4.550 1.00 98.00 131 PRO A CA 1
ATOM 1030 C C . PRO A 1 131 ? 4.339 8.348 -3.828 1.00 98.00 131 PRO A C 1
ATOM 1032 O O . PRO A 1 131 ? 4.509 9.308 -3.076 1.00 98.00 131 PRO A O 1
ATOM 1035 N N . VAL A 1 132 ? 5.286 7.445 -4.070 1.00 98.56 132 VAL A N 1
ATOM 1036 C CA . VAL A 1 132 ? 6.692 7.598 -3.674 1.00 98.56 132 VAL A CA 1
ATOM 1037 C C . VAL A 1 132 ? 7.441 8.341 -4.774 1.00 98.56 132 VAL A C 1
ATOM 1039 O O . VAL A 1 132 ? 8.188 9.276 -4.493 1.00 98.56 132 VAL A O 1
ATOM 1042 N N . VAL A 1 133 ? 7.235 7.936 -6.032 1.00 98.56 133 VAL A N 1
ATOM 1043 C CA . VAL A 1 133 ? 7.794 8.604 -7.213 1.00 98.56 133 VAL A CA 1
ATOM 1044 C C . VAL A 1 133 ? 6.999 8.251 -8.467 1.00 98.56 133 VAL A C 1
ATOM 1046 O O . VAL A 1 133 ? 6.571 7.109 -8.626 1.00 98.56 133 VAL A O 1
ATOM 1049 N N . ASP A 1 134 ? 6.843 9.215 -9.370 1.00 98.44 134 ASP A N 1
ATOM 1050 C CA . ASP A 1 134 ? 6.307 8.981 -10.712 1.00 98.44 134 ASP A CA 1
ATOM 1051 C C . ASP A 1 134 ? 7.402 8.453 -11.659 1.00 98.44 134 ASP A C 1
ATOM 1053 O O . ASP A 1 134 ? 8.584 8.775 -11.515 1.00 98.44 134 ASP A O 1
ATOM 1057 N N . LEU A 1 135 ? 7.005 7.660 -12.655 1.00 98.00 135 LEU A N 1
ATOM 1058 C CA . LEU A 1 135 ? 7.889 7.051 -13.654 1.00 98.00 135 LEU A CA 1
ATOM 1059 C C . LEU A 1 135 ? 7.439 7.407 -15.078 1.00 98.00 135 LEU A C 1
ATOM 1061 O O . LEU A 1 135 ? 6.239 7.475 -15.367 1.00 98.00 135 LEU A O 1
ATOM 1065 N N . GLY A 1 136 ? 8.395 7.564 -15.991 1.00 96.94 136 GLY A N 1
ATOM 1066 C CA . GLY A 1 136 ? 8.141 7.867 -17.394 1.00 96.94 136 GLY A CA 1
ATOM 1067 C C . GLY A 1 136 ? 7.863 9.352 -17.618 1.00 96.94 136 GLY A C 1
ATOM 1068 O O . GLY A 1 136 ? 8.467 10.230 -17.011 1.00 96.94 136 GLY A O 1
ATOM 1069 N N . GLN A 1 137 ? 6.913 9.670 -18.495 1.00 96.62 137 GLN A N 1
ATOM 1070 C CA . GLN A 1 137 ? 6.661 11.053 -18.927 1.00 96.62 137 GLN A CA 1
ATOM 1071 C C . GLN A 1 137 ? 6.285 12.016 -17.792 1.00 96.62 137 GLN A C 1
ATOM 1073 O O . GLN A 1 137 ? 6.542 13.214 -17.896 1.00 96.62 137 GLN A O 1
ATOM 1078 N N . THR A 1 138 ? 5.664 11.504 -16.729 1.00 95.25 138 THR A N 1
ATOM 1079 C CA . THR A 1 138 ? 5.288 12.283 -15.540 1.00 95.25 138 THR A CA 1
ATOM 1080 C C . THR A 1 138 ? 6.351 12.240 -14.445 1.00 95.25 138 THR A C 1
ATOM 1082 O O . THR A 1 138 ? 6.273 13.013 -13.496 1.00 95.25 138 THR A O 1
ATOM 1085 N N . GLY A 1 139 ? 7.336 11.349 -14.571 1.00 97.25 139 GLY A N 1
ATOM 1086 C CA . GLY A 1 139 ? 8.408 11.170 -13.609 1.00 97.25 139 GLY A CA 1
ATOM 1087 C C . GLY A 1 139 ? 9.558 12.165 -13.774 1.00 97.25 139 GLY A C 1
ATOM 1088 O O . GLY A 1 139 ? 9.618 12.922 -14.749 1.00 97.25 139 GLY A O 1
ATOM 1089 N N . PRO A 1 140 ? 10.527 12.140 -12.842 1.00 97.75 140 PRO A N 1
ATOM 1090 C CA . PRO A 1 140 ? 11.763 12.912 -12.954 1.00 97.75 140 PRO A CA 1
ATOM 1091 C C . PRO A 1 140 ? 12.574 12.614 -14.225 1.00 97.75 140 PRO A C 1
ATOM 1093 O O . PRO A 1 140 ? 13.319 13.486 -14.672 1.00 97.75 140 PRO A O 1
ATOM 1096 N N . ASP A 1 141 ? 12.418 11.416 -14.803 1.00 97.56 141 ASP A N 1
ATOM 1097 C CA . ASP A 1 141 ? 13.064 10.995 -16.050 1.00 97.56 141 ASP A CA 1
ATOM 1098 C C . ASP A 1 141 ? 12.435 11.617 -17.306 1.00 97.56 141 ASP A C 1
ATOM 1100 O O . ASP A 1 141 ? 13.045 11.597 -18.370 1.00 97.56 141 ASP A O 1
ATOM 1104 N N . ARG A 1 142 ? 11.218 12.172 -17.205 1.00 97.12 142 ARG A N 1
ATOM 1105 C CA . ARG A 1 142 ? 10.498 12.847 -18.301 1.00 97.12 142 ARG A CA 1
ATOM 1106 C C . ARG A 1 142 ? 10.323 11.988 -19.564 1.00 97.12 142 ARG A C 1
ATOM 1108 O O . ARG A 1 142 ? 10.084 12.529 -20.643 1.00 97.12 142 ARG A O 1
ATOM 1115 N N . GLY A 1 143 ? 10.380 10.661 -19.436 1.00 96.25 143 GLY A N 1
ATOM 1116 C CA . GLY A 1 143 ? 10.279 9.703 -20.537 1.00 96.25 143 GLY A CA 1
ATOM 1117 C C . GLY A 1 143 ? 11.608 9.364 -21.218 1.00 96.25 143 GLY A C 1
ATOM 1118 O O . GLY A 1 143 ? 11.612 8.501 -22.099 1.00 96.25 143 GLY A O 1
ATOM 1119 N N . ASP A 1 144 ? 12.722 9.975 -20.806 1.00 97.38 144 ASP A N 1
ATOM 1120 C CA . ASP A 1 144 ? 14.065 9.673 -21.321 1.00 97.38 144 ASP A CA 1
ATOM 1121 C C . ASP A 1 144 ? 14.678 8.422 -20.660 1.00 97.38 144 ASP A C 1
ATOM 1123 O O . ASP A 1 144 ? 15.752 7.960 -21.057 1.00 97.38 144 ASP A O 1
ATOM 1127 N N . GLY A 1 145 ? 13.973 7.827 -19.690 1.00 97.19 145 GLY A N 1
ATOM 1128 C CA . GLY A 1 145 ? 14.466 6.718 -18.884 1.00 97.19 145 GLY A CA 1
ATOM 1129 C C . GLY A 1 145 ? 15.437 7.188 -17.801 1.00 97.19 145 GLY A C 1
ATOM 1130 O O . GLY A 1 145 ? 15.958 8.302 -17.820 1.00 97.19 145 GLY A O 1
ATOM 1131 N N . GLY A 1 146 ? 15.679 6.341 -16.806 1.00 97.19 146 GLY A N 1
ATOM 1132 C CA . GLY A 1 146 ? 16.494 6.747 -15.667 1.00 97.19 146 GLY A CA 1
ATOM 1133 C C . GLY A 1 146 ? 16.683 5.664 -14.623 1.00 97.19 146 GLY A C 1
ATOM 1134 O O . GLY A 1 146 ? 15.940 4.685 -14.558 1.00 97.19 146 GLY A O 1
ATOM 1135 N N . GLY A 1 147 ? 17.708 5.850 -13.796 1.00 98.00 147 GLY A N 1
ATOM 1136 C CA . GLY A 1 147 ? 17.955 5.007 -12.636 1.00 98.00 147 GLY A CA 1
ATOM 1137 C C . GLY A 1 147 ? 17.271 5.575 -11.397 1.00 98.00 147 GLY A C 1
ATOM 1138 O O . GLY A 1 147 ? 17.418 6.755 -11.094 1.00 98.00 147 GLY A O 1
ATOM 1139 N N . TYR A 1 148 ? 16.591 4.727 -10.637 1.00 98.62 148 TYR A N 1
ATOM 1140 C CA . TYR A 1 148 ? 15.980 5.063 -9.354 1.00 98.62 148 TYR A CA 1
ATOM 1141 C C . TYR A 1 148 ? 16.600 4.214 -8.254 1.00 98.62 148 TYR A C 1
ATOM 1143 O O . TYR A 1 148 ? 16.970 3.059 -8.490 1.00 98.62 148 TYR A O 1
ATOM 1151 N N . ALA A 1 149 ? 16.706 4.789 -7.062 1.00 98.38 149 ALA A N 1
ATOM 1152 C CA . ALA A 1 149 ? 16.995 4.081 -5.825 1.00 98.38 149 ALA A CA 1
ATOM 1153 C C . ALA A 1 149 ? 15.839 4.338 -4.852 1.00 98.38 149 ALA A C 1
ATOM 1155 O O . ALA A 1 149 ? 15.679 5.450 -4.349 1.00 98.38 149 ALA A O 1
ATOM 1156 N N . VAL A 1 150 ? 15.016 3.316 -4.623 1.00 98.62 150 VAL A N 1
ATOM 1157 C CA . VAL A 1 150 ? 13.872 3.367 -3.712 1.00 98.62 150 VAL A CA 1
ATOM 1158 C C . VAL A 1 150 ? 14.295 2.793 -2.364 1.00 98.62 150 VAL A C 1
ATOM 1160 O O . VAL A 1 150 ? 14.612 1.608 -2.229 1.00 98.62 150 VAL A O 1
ATOM 1163 N N . LEU A 1 151 ? 14.328 3.664 -1.364 1.00 98.44 151 LEU A N 1
ATOM 1164 C CA . LEU A 1 151 ? 14.726 3.370 0.005 1.00 98.44 151 LEU A CA 1
ATOM 1165 C C . LEU A 1 151 ? 13.504 3.072 0.871 1.00 98.44 151 LEU A C 1
ATOM 1167 O O . LEU A 1 151 ? 12.443 3.660 0.676 1.00 98.44 151 LEU A O 1
ATOM 1171 N N . GLY A 1 152 ? 13.672 2.192 1.856 1.00 97.38 152 GLY A N 1
ATOM 1172 C CA . GLY A 1 152 ? 12.671 1.958 2.894 1.00 97.38 152 GLY A CA 1
ATOM 1173 C C . GLY A 1 152 ? 12.780 2.999 4.010 1.00 97.38 152 GLY A C 1
ATOM 1174 O O . GLY A 1 152 ? 13.707 3.818 3.999 1.00 97.38 152 GLY A O 1
ATOM 1175 N N . PRO A 1 153 ? 11.898 2.953 5.018 1.00 94.44 153 PRO A N 1
ATOM 1176 C CA . PRO A 1 153 ? 11.829 3.967 6.076 1.00 94.44 153 PRO A CA 1
ATOM 1177 C C . PRO A 1 153 ? 13.149 4.192 6.823 1.00 94.44 153 PRO A C 1
ATOM 1179 O O . PRO A 1 153 ? 13.469 5.324 7.176 1.00 94.44 153 PRO A O 1
ATOM 1182 N N . HIS A 1 154 ? 13.945 3.133 6.998 1.00 91.50 154 HIS A N 1
ATOM 1183 C CA . HIS A 1 154 ? 15.160 3.143 7.822 1.00 91.50 154 HIS A CA 1
ATOM 1184 C C . HIS A 1 154 ? 16.455 2.854 7.048 1.00 91.50 154 HIS A C 1
ATOM 1186 O O . HIS A 1 154 ? 17.504 2.675 7.659 1.00 91.50 154 HIS A O 1
ATOM 1192 N N . HIS A 1 155 ? 16.416 2.797 5.712 1.00 95.81 155 HIS A N 1
ATOM 1193 C CA . HIS A 1 155 ? 17.632 2.572 4.922 1.00 95.81 155 HIS A CA 1
ATOM 1194 C C . HIS A 1 155 ? 18.543 3.805 4.910 1.00 95.81 155 HIS A C 1
ATOM 1196 O O . HIS A 1 155 ? 18.064 4.929 4.751 1.00 95.81 155 HIS A O 1
ATOM 1202 N N . ASP A 1 156 ? 19.853 3.590 5.004 1.00 93.50 156 ASP A N 1
ATOM 1203 C CA . ASP A 1 156 ? 20.854 4.634 4.778 1.00 93.50 156 ASP A CA 1
ATOM 1204 C C . ASP A 1 156 ? 20.865 5.052 3.297 1.00 93.50 156 ASP A C 1
ATOM 1206 O O . ASP A 1 156 ? 20.868 4.204 2.400 1.00 93.50 156 ASP A O 1
ATOM 1210 N N . ASP A 1 157 ? 20.836 6.361 3.043 1.00 95.31 157 ASP A N 1
ATOM 1211 C CA . ASP A 1 157 ? 20.903 6.919 1.689 1.00 95.31 157 ASP A CA 1
ATOM 1212 C C . ASP A 1 157 ? 22.327 7.243 1.230 1.00 95.31 157 ASP A C 1
ATOM 1214 O O . ASP A 1 157 ? 22.546 7.413 0.027 1.00 95.31 157 ASP A O 1
ATOM 1218 N N . THR A 1 158 ? 23.298 7.251 2.149 1.00 95.94 158 THR A N 1
ATOM 1219 C CA . THR A 1 158 ? 24.702 7.583 1.881 1.00 95.94 158 THR A CA 1
ATOM 1220 C C . THR A 1 158 ? 25.275 6.826 0.674 1.00 95.94 158 THR A C 1
ATOM 1222 O O . THR A 1 158 ? 25.893 7.473 -0.175 1.00 95.94 158 THR A O 1
ATOM 1225 N N . PRO A 1 159 ? 25.024 5.508 0.485 1.00 95.31 159 PRO A N 1
ATOM 1226 C CA . PRO A 1 159 ? 25.548 4.770 -0.669 1.00 95.31 159 PRO A CA 1
ATOM 1227 C C . PRO A 1 159 ? 25.040 5.249 -2.038 1.00 95.31 159 PRO A C 1
ATOM 1229 O O . PRO A 1 159 ? 25.631 4.908 -3.062 1.00 95.31 159 PRO A O 1
ATOM 1232 N N . PHE A 1 160 ? 23.939 6.005 -2.083 1.00 95.69 160 PHE A N 1
ATOM 1233 C CA . PHE A 1 160 ? 23.312 6.466 -3.326 1.00 95.69 160 PHE A CA 1
ATOM 1234 C C . PHE A 1 160 ? 23.567 7.946 -3.615 1.00 95.69 160 PHE A C 1
ATOM 1236 O O . PHE A 1 160 ? 23.215 8.427 -4.699 1.00 95.69 160 PHE A O 1
ATOM 1243 N N . GLN A 1 161 ? 24.204 8.668 -2.691 1.00 92.38 161 GLN A N 1
ATOM 1244 C CA . GLN A 1 161 ? 24.588 10.060 -2.895 1.00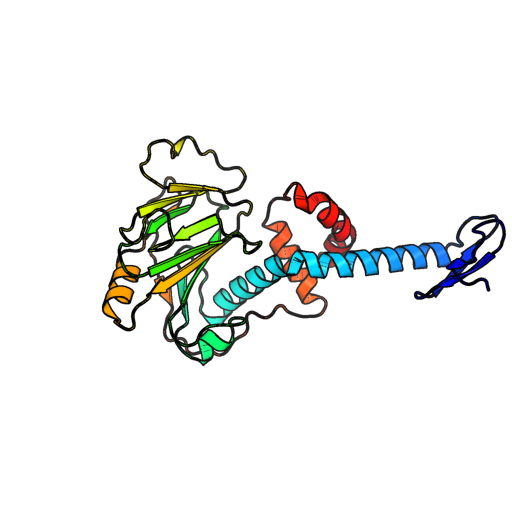 92.38 161 GLN A CA 1
ATOM 1245 C C . GLN A 1 161 ? 25.571 10.165 -4.070 1.00 92.38 161 GLN A C 1
ATOM 1247 O O . GLN A 1 161 ? 26.568 9.451 -4.142 1.00 92.38 161 GLN A O 1
ATOM 1252 N N . GLY A 1 162 ? 25.262 11.027 -5.043 1.00 92.81 162 GLY A N 1
ATOM 1253 C CA . GLY A 1 162 ? 26.081 11.189 -6.250 1.00 92.81 162 GLY A CA 1
ATOM 1254 C C . GLY A 1 162 ? 26.031 10.017 -7.241 1.00 92.81 162 GLY A C 1
ATOM 1255 O O . GLY A 1 162 ? 26.753 10.043 -8.232 1.00 92.81 162 GLY A O 1
ATOM 1256 N N . SER A 1 163 ? 25.163 9.018 -7.036 1.00 94.50 163 SER A N 1
ATOM 1257 C CA . SER A 1 163 ? 25.046 7.849 -7.930 1.00 94.50 163 SER A CA 1
ATOM 1258 C C . SER A 1 163 ? 24.474 8.161 -9.321 1.00 94.50 163 SER A C 1
ATOM 1260 O O . SER A 1 163 ? 24.458 7.289 -10.188 1.00 94.50 163 SER A O 1
ATOM 1262 N N . GLY A 1 164 ? 23.950 9.374 -9.530 1.00 95.81 164 GLY A N 1
ATOM 1263 C CA . GLY A 1 164 ? 23.201 9.747 -10.733 1.00 95.81 164 GLY A CA 1
ATOM 1264 C C . GLY A 1 164 ? 21.792 9.143 -10.799 1.00 95.81 164 GLY A C 1
ATOM 1265 O O . GLY A 1 164 ? 21.104 9.335 -11.797 1.00 95.81 164 GLY A O 1
ATOM 1266 N N . ARG A 1 165 ? 21.352 8.427 -9.754 1.00 97.50 165 ARG A N 1
ATOM 1267 C CA . ARG A 1 165 ? 19.989 7.899 -9.626 1.00 97.50 165 ARG A CA 1
ATOM 1268 C C . ARG A 1 165 ? 19.078 8.894 -8.913 1.00 97.50 165 ARG A C 1
ATOM 1270 O O . ARG A 1 165 ? 19.516 9.623 -8.025 1.00 97.50 165 ARG A O 1
ATOM 1277 N N . TYR A 1 166 ? 17.790 8.854 -9.231 1.00 98.00 166 TYR A N 1
ATOM 1278 C CA . TYR A 1 166 ? 16.759 9.508 -8.433 1.00 98.00 166 TYR A CA 1
ATOM 1279 C C . TYR A 1 166 ? 16.566 8.727 -7.130 1.00 98.00 166 TYR A C 1
ATOM 1281 O O . TYR A 1 166 ? 16.070 7.598 -7.138 1.00 98.00 166 TYR A O 1
ATOM 1289 N N . VAL A 1 167 ? 17.001 9.310 -6.014 1.00 98.12 167 VAL A N 1
ATOM 1290 C CA . VAL A 1 167 ? 16.898 8.694 -4.686 1.00 98.12 167 VAL A CA 1
ATOM 1291 C C . VAL A 1 167 ? 15.589 9.129 -4.038 1.00 98.12 167 VAL A C 1
ATOM 1293 O O . VAL A 1 167 ? 15.352 10.321 -3.851 1.00 98.12 167 VAL A O 1
ATOM 1296 N N . VAL A 1 168 ? 14.738 8.163 -3.703 1.00 98.06 168 VAL A N 1
ATOM 1297 C CA . VAL A 1 168 ? 13.416 8.392 -3.101 1.00 98.06 168 VAL A CA 1
ATOM 1298 C C . VAL A 1 168 ? 13.198 7.449 -1.927 1.00 98.06 168 VAL A C 1
ATOM 1300 O O . VAL A 1 168 ? 13.838 6.402 -1.838 1.00 98.06 168 VAL A O 1
ATOM 1303 N N . ARG A 1 169 ? 12.299 7.811 -1.008 1.00 97.94 169 ARG A N 1
ATOM 1304 C CA . ARG A 1 169 ? 12.064 7.050 0.223 1.00 97.94 169 ARG A CA 1
ATOM 1305 C C . ARG A 1 169 ? 10.587 6.734 0.403 1.00 97.94 169 ARG A C 1
ATOM 1307 O O . ARG A 1 169 ? 9.760 7.637 0.475 1.00 97.94 169 ARG A O 1
ATOM 1314 N N . SER A 1 170 ? 10.288 5.448 0.518 1.00 98.12 170 SER A N 1
ATOM 1315 C CA . SER A 1 170 ? 8.990 4.950 0.947 1.00 98.12 170 SER A CA 1
ATOM 1316 C C . SER A 1 170 ? 8.872 5.011 2.468 1.00 98.12 170 SER A C 1
ATOM 1318 O O . SER A 1 170 ? 9.852 4.826 3.192 1.00 98.12 170 SER A O 1
ATOM 1320 N N . GLN A 1 171 ? 7.656 5.250 2.956 1.00 96.38 171 GLN A N 1
ATOM 1321 C CA . GLN A 1 171 ? 7.333 5.118 4.379 1.00 96.38 171 GLN A CA 1
ATOM 1322 C C . GLN A 1 171 ? 6.832 3.709 4.742 1.00 96.38 171 GLN A C 1
ATOM 1324 O O . GLN A 1 171 ? 6.563 3.462 5.913 1.00 96.38 171 GLN A O 1
ATOM 1329 N N . THR A 1 172 ? 6.728 2.810 3.761 1.00 98.00 172 THR A N 1
ATOM 1330 C CA . THR A 1 172 ? 6.441 1.380 3.937 1.00 98.00 172 THR A CA 1
ATOM 1331 C C . THR A 1 172 ? 7.560 0.534 3.344 1.00 98.00 172 THR A C 1
ATOM 1333 O O . THR A 1 172 ? 8.330 0.990 2.492 1.00 98.00 172 THR A O 1
ATOM 1336 N N . VAL A 1 173 ? 7.652 -0.708 3.796 1.00 97.94 173 VAL A N 1
ATOM 1337 C CA . VAL A 1 173 ? 8.562 -1.728 3.285 1.00 97.94 173 VAL A CA 1
ATOM 1338 C C . VAL A 1 173 ? 7.996 -2.362 2.018 1.00 97.94 173 VAL A C 1
ATOM 1340 O O . VAL A 1 173 ? 8.743 -2.560 1.058 1.00 97.94 173 VAL A O 1
ATOM 1343 N N . ASN A 1 174 ? 6.694 -2.638 1.967 1.00 98.31 174 ASN A N 1
ATOM 1344 C CA . ASN A 1 174 ? 6.053 -3.133 0.760 1.00 98.31 174 ASN A CA 1
ATOM 1345 C C . ASN A 1 174 ? 5.760 -1.997 -0.225 1.00 98.31 174 ASN A C 1
ATOM 1347 O O . ASN A 1 174 ? 5.442 -0.868 0.159 1.00 98.31 174 ASN A O 1
ATOM 1351 N N . LEU A 1 175 ? 5.859 -2.315 -1.514 1.00 98.62 175 LEU A N 1
ATOM 1352 C CA . LEU A 1 175 ? 5.702 -1.390 -2.627 1.00 98.62 175 LEU A CA 1
ATOM 1353 C C . LEU A 1 175 ? 4.771 -1.953 -3.693 1.00 98.62 175 LEU A C 1
ATOM 1355 O O . LEU A 1 175 ? 4.715 -3.160 -3.940 1.00 98.62 175 LEU A O 1
ATOM 1359 N N . PHE A 1 176 ? 4.131 -1.031 -4.395 1.00 98.62 176 PHE A N 1
ATOM 1360 C CA . PHE A 1 176 ? 3.437 -1.262 -5.649 1.00 98.62 176 PHE A CA 1
ATOM 1361 C C . PHE A 1 176 ? 4.169 -0.509 -6.757 1.00 98.62 176 PHE A C 1
ATOM 1363 O O . PHE A 1 176 ? 4.407 0.691 -6.647 1.00 98.62 176 PHE A O 1
ATOM 1370 N N . ILE A 1 177 ? 4.521 -1.198 -7.836 1.00 98.44 177 ILE A N 1
ATOM 1371 C CA . ILE A 1 177 ? 5.136 -0.605 -9.022 1.00 98.44 177 ILE A CA 1
ATOM 1372 C C . ILE A 1 177 ? 4.187 -0.843 -10.178 1.00 98.44 177 ILE A C 1
ATOM 1374 O O . ILE A 1 177 ? 3.861 -1.989 -10.484 1.00 98.44 177 ILE A O 1
ATOM 1378 N N . ALA A 1 178 ? 3.775 0.223 -10.850 1.00 97.00 178 ALA A N 1
ATOM 1379 C CA . ALA A 1 178 ? 2.949 0.095 -12.034 1.00 97.00 178 ALA A CA 1
ATOM 1380 C C . ALA A 1 178 ? 3.375 1.056 -13.121 1.00 97.00 178 ALA A C 1
ATOM 1382 O O . ALA A 1 178 ? 3.743 2.197 -12.855 1.00 97.00 178 ALA A O 1
ATOM 1383 N N . PHE A 1 179 ? 3.234 0.616 -14.361 1.00 95.38 179 PHE A N 1
ATOM 1384 C CA . PHE A 1 179 ? 3.271 1.503 -15.507 1.00 95.38 179 PHE A CA 1
ATOM 1385 C C . PHE A 1 179 ? 2.312 1.029 -16.592 1.00 95.38 179 PHE A C 1
ATOM 1387 O O . PHE A 1 179 ? 1.849 -0.114 -16.625 1.00 95.38 179 PHE A O 1
ATOM 1394 N N . ARG A 1 180 ? 2.013 1.951 -17.498 1.00 92.12 180 ARG A N 1
ATOM 1395 C CA . ARG A 1 180 ? 1.302 1.702 -18.746 1.00 92.12 180 ARG A CA 1
ATOM 1396 C C . ARG A 1 180 ? 2.037 2.379 -19.887 1.00 92.12 180 ARG A C 1
ATOM 1398 O O . ARG A 1 180 ? 2.734 3.378 -19.700 1.00 92.12 180 ARG A O 1
ATOM 1405 N N . VAL A 1 181 ? 1.823 1.859 -21.084 1.00 88.06 181 VAL A N 1
ATOM 1406 C CA . VAL A 1 181 ? 2.281 2.482 -22.324 1.00 88.06 181 VAL A CA 1
ATOM 1407 C C . VAL A 1 181 ? 1.166 3.382 -22.846 1.00 88.06 181 VAL A C 1
ATOM 1409 O O . VAL A 1 181 ? 0.005 2.984 -22.898 1.00 88.06 181 VAL A O 1
ATOM 1412 N N . LEU A 1 182 ? 1.513 4.613 -23.213 1.00 86.12 182 LEU A N 1
ATOM 1413 C CA . LEU A 1 182 ? 0.579 5.669 -23.619 1.00 86.12 182 LEU A CA 1
ATOM 1414 C C . LEU A 1 182 ? 0.285 5.666 -25.126 1.00 86.12 182 LEU A C 1
ATOM 1416 O O . LEU A 1 182 ? -0.144 6.666 -25.695 1.00 86.12 182 LEU A O 1
ATOM 1420 N N . THR A 1 183 ? 0.535 4.540 -25.787 1.00 81.44 183 THR A N 1
ATOM 1421 C CA . THR A 1 183 ? 0.302 4.338 -27.215 1.00 81.44 183 THR A CA 1
ATOM 1422 C C . THR A 1 183 ? -0.297 2.960 -27.455 1.00 81.44 183 THR A C 1
ATOM 1424 O O . THR A 1 183 ? -0.101 2.040 -26.665 1.00 81.44 183 THR A O 1
ATOM 1427 N N . GLN A 1 184 ? -1.041 2.833 -28.552 1.00 75.75 184 GLN A N 1
ATOM 1428 C CA . GLN A 1 184 ? -1.622 1.570 -29.013 1.00 75.75 184 GLN A CA 1
ATOM 1429 C C . GLN A 1 184 ? -0.620 0.714 -29.804 1.00 75.75 184 GLN A C 1
ATOM 1431 O O . GLN A 1 184 ? -0.918 -0.427 -30.147 1.00 75.75 184 GLN A O 1
ATOM 1436 N N . ASP A 1 185 ? 0.566 1.250 -30.108 1.00 80.81 185 ASP A N 1
ATOM 1437 C CA . ASP A 1 185 ? 1.644 0.482 -30.725 1.00 80.81 185 ASP A CA 1
ATOM 1438 C C . ASP A 1 185 ? 2.212 -0.536 -29.722 1.00 80.81 185 ASP A C 1
ATOM 1440 O O . ASP A 1 185 ? 2.582 -0.192 -28.598 1.00 80.81 185 ASP A O 1
ATOM 1444 N N . LEU A 1 186 ? 2.315 -1.798 -30.141 1.00 81.31 186 LEU A N 1
ATOM 1445 C CA . LEU A 1 186 ? 2.874 -2.874 -29.324 1.00 81.31 186 LEU A CA 1
ATOM 1446 C C . LEU A 1 186 ? 4.403 -2.774 -29.189 1.00 81.31 186 LEU A C 1
ATOM 1448 O O . LEU A 1 186 ? 4.972 -3.306 -28.234 1.00 81.31 186 LEU A O 1
ATOM 1452 N N . ARG A 1 187 ? 5.092 -2.082 -30.110 1.00 88.75 187 ARG A N 1
ATOM 1453 C CA . ARG A 1 187 ? 6.562 -1.979 -30.106 1.00 88.75 187 ARG A CA 1
ATOM 1454 C C . ARG A 1 187 ? 7.089 -1.238 -28.870 1.00 88.75 187 ARG A C 1
ATOM 1456 O O . ARG A 1 187 ? 7.990 -1.778 -28.230 1.00 88.75 187 ARG A O 1
ATOM 1463 N N . PRO A 1 188 ? 6.538 -0.076 -28.459 1.00 89.31 188 PRO A N 1
ATOM 1464 C CA . PRO A 1 188 ? 6.947 0.578 -27.216 1.00 89.31 188 PRO A CA 1
ATOM 1465 C C . PRO A 1 188 ? 6.707 -0.265 -25.961 1.00 89.31 188 PRO A C 1
ATOM 1467 O O . PRO A 1 188 ? 7.514 -0.197 -25.041 1.00 89.31 188 PRO A O 1
ATOM 1470 N N . MET A 1 189 ? 5.669 -1.109 -25.929 1.00 90.50 189 MET A N 1
ATOM 1471 C CA . MET A 1 189 ? 5.473 -2.065 -24.831 1.00 90.50 189 MET A CA 1
ATOM 1472 C C . MET A 1 189 ? 6.579 -3.119 -24.789 1.00 90.50 189 MET A C 1
ATOM 1474 O O . MET A 1 189 ? 7.156 -3.358 -23.730 1.00 90.50 189 MET A O 1
ATOM 1478 N N . ALA A 1 190 ? 6.916 -3.719 -25.932 1.00 92.00 190 ALA A N 1
ATOM 1479 C CA . ALA A 1 190 ? 8.017 -4.675 -26.007 1.00 92.00 190 ALA A CA 1
ATOM 1480 C C . ALA A 1 190 ? 9.360 -4.037 -25.603 1.00 92.00 190 ALA A C 1
ATOM 1482 O O . ALA A 1 190 ? 10.123 -4.636 -24.847 1.00 92.00 190 ALA A O 1
ATOM 1483 N N . ALA A 1 191 ? 9.623 -2.803 -26.049 1.00 93.12 191 ALA A N 1
ATOM 1484 C CA . ALA A 1 191 ? 10.825 -2.056 -25.686 1.00 93.12 191 ALA A CA 1
ATOM 1485 C C . ALA A 1 191 ? 10.878 -1.726 -24.185 1.00 93.12 191 ALA A C 1
ATOM 1487 O O . ALA A 1 191 ? 11.914 -1.935 -23.556 1.00 93.12 191 ALA A O 1
ATOM 1488 N N . ALA A 1 192 ? 9.762 -1.281 -23.594 1.00 93.81 192 ALA A N 1
ATOM 1489 C CA . ALA A 1 192 ? 9.682 -1.006 -22.162 1.00 93.81 192 ALA A CA 1
ATOM 1490 C C . ALA A 1 192 ? 9.948 -2.274 -21.334 1.00 93.81 192 ALA A C 1
ATOM 1492 O O . ALA A 1 192 ? 10.784 -2.271 -20.433 1.00 93.81 192 ALA A O 1
ATOM 1493 N N . LYS A 1 193 ? 9.315 -3.396 -21.691 1.00 94.62 193 LYS A N 1
ATOM 1494 C CA . LYS A 1 193 ? 9.544 -4.684 -21.021 1.00 94.62 193 LYS A CA 1
ATOM 1495 C C . LYS A 1 193 ? 10.997 -5.144 -21.112 1.00 94.62 193 LYS A C 1
ATOM 1497 O O . LYS A 1 193 ? 11.563 -5.575 -20.116 1.00 94.62 193 LYS A O 1
ATOM 1502 N N . ALA A 1 194 ? 11.608 -5.033 -22.290 1.00 95.25 194 ALA A N 1
ATOM 1503 C CA . ALA A 1 194 ? 12.995 -5.443 -22.498 1.00 95.25 194 ALA A CA 1
ATOM 1504 C C . ALA A 1 194 ? 14.009 -4.540 -21.772 1.00 95.25 194 ALA A C 1
ATOM 1506 O O . ALA A 1 194 ? 15.087 -5.001 -21.399 1.00 95.25 194 ALA A O 1
ATOM 1507 N N . GLY A 1 195 ? 13.688 -3.254 -21.608 1.00 95.44 195 GLY A N 1
ATOM 1508 C CA . GLY A 1 195 ? 14.580 -2.274 -20.992 1.00 95.44 195 GLY A CA 1
ATOM 1509 C C . GLY A 1 195 ? 14.462 -2.166 -19.471 1.00 95.44 195 GLY A C 1
ATOM 1510 O O . GLY A 1 195 ? 15.421 -1.725 -18.841 1.00 95.44 195 GLY A O 1
ATOM 1511 N N . LEU A 1 196 ? 13.334 -2.575 -18.881 1.00 97.69 196 LEU A N 1
ATOM 1512 C CA . LEU A 1 196 ? 13.121 -2.525 -17.435 1.00 97.69 196 LEU A CA 1
ATOM 1513 C C . LEU A 1 196 ? 14.032 -3.515 -16.704 1.00 97.69 196 LEU A C 1
ATOM 1515 O O . LEU A 1 196 ? 14.020 -4.714 -16.987 1.00 97.69 196 LEU A O 1
ATOM 1519 N N . LYS A 1 197 ? 14.780 -3.026 -15.712 1.00 97.69 197 LYS A N 1
ATOM 1520 C CA . LYS A 1 197 ? 15.592 -3.875 -14.830 1.00 97.69 197 LYS A CA 1
ATOM 1521 C C . LYS A 1 197 ? 15.326 -3.545 -13.373 1.00 97.69 197 LYS A C 1
ATOM 1523 O O . LYS A 1 197 ? 15.267 -2.374 -13.003 1.00 97.69 197 LYS A O 1
ATOM 1528 N N . LEU A 1 198 ? 15.235 -4.588 -12.553 1.00 97.75 198 LEU A N 1
ATOM 1529 C CA . LEU A 1 198 ? 15.164 -4.484 -11.100 1.00 97.75 198 LEU A CA 1
ATOM 1530 C C . LEU A 1 198 ? 16.404 -5.116 -10.474 1.00 97.75 198 LEU A C 1
ATOM 1532 O O . LEU A 1 198 ? 16.828 -6.193 -10.889 1.00 97.75 198 LEU A O 1
ATOM 1536 N N . SER A 1 199 ? 16.962 -4.475 -9.454 1.00 97.38 199 SER A N 1
ATOM 1537 C CA . SER A 1 199 ? 18.052 -5.033 -8.645 1.00 97.38 199 SER A CA 1
ATOM 1538 C C . SER A 1 199 ? 17.827 -4.714 -7.173 1.00 97.38 199 SER A C 1
ATOM 1540 O O . SER A 1 199 ? 17.210 -3.704 -6.841 1.00 97.38 199 SER A O 1
ATOM 1542 N N . ARG A 1 200 ? 18.376 -5.537 -6.280 1.00 96.25 200 ARG A N 1
ATOM 1543 C CA . ARG A 1 200 ? 18.595 -5.128 -4.888 1.00 96.25 200 ARG A CA 1
ATOM 1544 C C . ARG A 1 200 ? 19.948 -4.436 -4.788 1.00 96.25 200 ARG A C 1
ATOM 1546 O O . ARG A 1 200 ? 20.888 -4.827 -5.482 1.00 96.25 200 ARG A O 1
ATOM 1553 N N . ALA A 1 201 ? 20.064 -3.409 -3.955 1.00 94.31 201 ALA A N 1
ATOM 1554 C CA . ALA A 1 201 ? 21.351 -2.756 -3.741 1.00 94.31 201 ALA A CA 1
ATOM 1555 C C . ALA A 1 201 ? 22.420 -3.764 -3.283 1.00 94.31 201 ALA A C 1
ATOM 1557 O O . ALA A 1 201 ? 22.148 -4.667 -2.497 1.00 94.31 201 ALA A O 1
ATOM 1558 N N . GLY A 1 202 ? 23.632 -3.637 -3.827 1.00 91.38 202 GLY A N 1
ATOM 1559 C CA . GLY A 1 202 ? 24.714 -4.603 -3.603 1.00 91.38 202 GLY A CA 1
ATOM 1560 C C . GLY A 1 202 ? 24.577 -5.921 -4.380 1.00 91.38 202 GLY A C 1
ATOM 1561 O O . GLY A 1 202 ? 25.451 -6.773 -4.267 1.00 91.38 202 GLY A O 1
ATOM 1562 N N . SER A 1 203 ? 23.523 -6.088 -5.186 1.00 93.50 203 SER A N 1
ATOM 1563 C CA . SER A 1 203 ? 23.291 -7.263 -6.035 1.00 93.50 203 SER A CA 1
ATOM 1564 C C . SER A 1 203 ? 23.223 -6.887 -7.520 1.00 93.50 203 SER A C 1
ATOM 1566 O O . SER A 1 203 ? 23.035 -5.726 -7.880 1.00 93.50 203 SER A O 1
ATOM 1568 N N . GLY A 1 204 ? 23.377 -7.883 -8.397 1.00 91.56 204 GLY A N 1
ATOM 1569 C CA . GLY A 1 204 ? 23.149 -7.719 -9.836 1.00 91.56 204 GLY A CA 1
ATOM 1570 C C . GLY A 1 204 ? 21.658 -7.649 -10.207 1.00 91.56 204 GLY A C 1
ATOM 1571 O O . GLY A 1 204 ? 20.798 -7.878 -9.351 1.00 91.56 204 GLY A O 1
ATOM 1572 N N . PRO A 1 205 ? 21.342 -7.368 -11.486 1.00 92.88 205 PRO A N 1
ATOM 1573 C CA . PRO A 1 205 ? 19.966 -7.336 -11.966 1.00 92.88 205 PRO A CA 1
ATOM 1574 C C . PRO A 1 205 ? 19.295 -8.700 -11.824 1.00 92.88 205 PRO A C 1
ATOM 1576 O O . PRO A 1 205 ? 19.832 -9.727 -12.246 1.00 92.88 205 PRO A O 1
ATOM 1579 N N . ALA A 1 206 ? 18.101 -8.695 -11.242 1.00 93.81 206 ALA A N 1
ATOM 1580 C CA . ALA A 1 206 ? 17.244 -9.861 -11.152 1.00 93.81 206 ALA A CA 1
ATOM 1581 C C . ALA A 1 206 ? 16.510 -10.088 -12.488 1.00 93.81 206 ALA A C 1
ATOM 1583 O O . ALA A 1 206 ? 16.193 -9.122 -13.190 1.00 93.81 206 ALA A O 1
ATOM 1584 N N . PRO A 1 207 ? 16.191 -11.346 -12.847 1.00 93.38 207 PRO A N 1
ATOM 1585 C CA . PRO A 1 207 ? 15.331 -11.621 -13.989 1.00 93.38 207 PRO A CA 1
ATOM 1586 C C . PRO A 1 207 ? 13.959 -10.963 -13.807 1.00 93.38 207 PRO A C 1
ATOM 1588 O O . PRO A 1 207 ? 13.257 -11.253 -12.838 1.00 93.38 207 PRO A O 1
ATOM 1591 N N . VAL A 1 208 ? 13.575 -10.109 -14.756 1.00 97.00 208 VAL A N 1
ATOM 1592 C CA . VAL A 1 208 ? 12.221 -9.554 -14.842 1.00 97.00 208 VAL A CA 1
ATOM 1593 C C . VAL A 1 208 ? 11.379 -10.480 -15.712 1.00 97.00 208 VAL A C 1
ATOM 1595 O O . VAL A 1 208 ? 11.739 -10.765 -16.856 1.00 97.00 208 VAL A O 1
ATOM 1598 N N . ARG A 1 209 ? 10.266 -10.975 -15.169 1.00 97.25 209 ARG A N 1
ATOM 1599 C CA . ARG A 1 209 ? 9.337 -11.872 -15.861 1.00 97.25 209 ARG A CA 1
ATOM 1600 C C . ARG A 1 209 ? 7.983 -11.191 -15.984 1.00 97.25 209 ARG A C 1
ATOM 1602 O O . ARG A 1 209 ? 7.365 -10.868 -14.979 1.00 97.25 209 ARG A O 1
ATOM 1609 N N . PHE A 1 210 ? 7.509 -11.035 -17.214 1.00 97.62 210 PHE A N 1
ATOM 1610 C CA . PHE A 1 210 ? 6.155 -10.562 -17.491 1.00 97.62 210 PHE A CA 1
ATOM 1611 C C . PHE A 1 210 ? 5.230 -11.770 -17.636 1.00 97.62 210 PHE A C 1
ATOM 1613 O O . PHE A 1 210 ? 5.424 -12.606 -18.517 1.00 97.62 210 PHE A O 1
ATOM 1620 N N . ILE A 1 211 ? 4.270 -11.887 -16.727 1.00 97.69 211 ILE A N 1
ATOM 1621 C CA . ILE A 1 211 ? 3.235 -12.916 -16.719 1.00 97.69 211 ILE A CA 1
ATOM 1622 C C . ILE A 1 211 ? 2.038 -12.354 -17.477 1.00 97.69 211 ILE A C 1
ATOM 1624 O O . ILE A 1 211 ? 1.456 -11.353 -17.061 1.00 97.69 211 ILE A O 1
ATOM 1628 N N . GLU A 1 212 ? 1.695 -12.978 -18.599 1.00 95.50 212 GLU A N 1
ATOM 1629 C CA . GLU A 1 212 ? 0.705 -12.461 -19.546 1.00 95.50 212 GLU A CA 1
ATOM 1630 C C . GLU A 1 212 ? -0.145 -13.594 -20.119 1.00 95.50 212 GLU A C 1
ATOM 1632 O O . GLU A 1 212 ? 0.303 -14.742 -20.177 1.00 95.50 212 GLU A O 1
ATOM 1637 N N . GLY A 1 213 ? -1.347 -13.262 -20.595 1.00 94.31 213 GLY A N 1
ATOM 1638 C CA . GLY A 1 213 ? -2.209 -14.210 -21.305 1.00 94.31 213 GLY A CA 1
ATOM 1639 C C . GLY A 1 213 ? -2.760 -15.326 -20.417 1.00 94.31 213 GLY A C 1
ATOM 1640 O O . GLY A 1 213 ? -3.031 -16.419 -20.910 1.00 94.31 213 GLY A O 1
ATOM 1641 N N . VAL A 1 214 ? -2.906 -15.066 -19.114 1.00 95.44 214 VAL A N 1
ATOM 1642 C CA . VAL A 1 214 ? -3.497 -16.027 -18.172 1.00 95.44 214 VAL A CA 1
ATOM 1643 C C . VAL A 1 214 ? -5.020 -16.069 -18.351 1.00 95.44 214 VAL A C 1
ATOM 1645 O O . VAL A 1 214 ? -5.616 -17.135 -18.207 1.00 95.44 214 VAL A O 1
ATOM 1648 N N . ASP A 1 215 ? -5.637 -14.931 -18.699 1.00 93.81 215 ASP A N 1
ATOM 1649 C CA . ASP A 1 215 ? -7.070 -14.765 -19.001 1.00 93.81 215 ASP A CA 1
ATOM 1650 C C . ASP A 1 215 ? -8.004 -15.333 -17.915 1.00 93.81 215 ASP A C 1
ATOM 1652 O O . ASP A 1 215 ? -9.024 -15.974 -18.183 1.00 93.81 215 ASP A O 1
ATOM 1656 N N . ARG A 1 216 ? -7.646 -15.106 -16.646 1.00 92.81 216 ARG A N 1
ATOM 1657 C CA . ARG A 1 216 ? -8.452 -15.515 -15.491 1.00 92.81 216 ARG A CA 1
ATOM 1658 C C . ARG A 1 216 ? -9.237 -14.351 -14.915 1.00 92.81 216 ARG A C 1
ATOM 1660 O O . ARG A 1 216 ? -8.719 -13.251 -14.748 1.00 92.81 216 ARG A O 1
ATOM 1667 N N . GLU A 1 217 ? -10.494 -14.623 -14.589 1.00 91.06 217 GLU A N 1
ATOM 1668 C CA . GLU A 1 217 ? -11.323 -13.711 -13.809 1.00 91.06 217 GLU A CA 1
ATOM 1669 C C . GLU A 1 217 ? -10.971 -13.843 -12.323 1.00 91.06 217 GLU A C 1
ATOM 1671 O O . GLU A 1 217 ? -10.757 -14.945 -11.814 1.00 91.06 217 GLU A O 1
ATOM 1676 N N . TRP A 1 218 ? -10.870 -12.706 -11.644 1.00 95.38 218 TRP A N 1
ATOM 1677 C CA . TRP A 1 218 ? -10.452 -12.594 -10.248 1.00 95.38 218 TRP A CA 1
ATOM 1678 C C . TRP A 1 218 ? -10.963 -11.268 -9.664 1.00 95.38 218 TRP A C 1
ATOM 1680 O O . TRP A 1 218 ? -11.617 -10.494 -10.364 1.00 95.38 218 TRP A O 1
ATOM 1690 N N . SER A 1 219 ? -10.684 -10.995 -8.388 1.00 95.12 219 SER A N 1
ATOM 1691 C CA . SER A 1 219 ? -11.030 -9.724 -7.743 1.00 95.12 219 SER A CA 1
ATOM 1692 C C . SER A 1 219 ? -9.982 -9.310 -6.717 1.00 95.12 219 SER A C 1
ATOM 1694 O O . SER A 1 219 ? -9.606 -10.111 -5.865 1.00 95.12 219 SER A O 1
ATOM 1696 N N . ALA A 1 220 ? -9.565 -8.045 -6.774 1.00 94.56 220 ALA A N 1
ATOM 1697 C CA . ALA A 1 220 ? -8.757 -7.372 -5.758 1.00 94.56 220 ALA A CA 1
ATOM 1698 C C . ALA A 1 220 ? -9.605 -6.776 -4.622 1.00 94.56 220 ALA A C 1
ATOM 1700 O O . ALA A 1 220 ? -9.094 -6.015 -3.806 1.00 94.56 220 ALA A O 1
ATOM 1701 N N . THR A 1 221 ? -10.914 -7.045 -4.586 1.00 95.25 221 THR A N 1
ATOM 1702 C CA . THR A 1 221 ? -11.786 -6.509 -3.534 1.00 95.25 221 THR A CA 1
ATOM 1703 C C . THR A 1 221 ? -11.459 -7.189 -2.204 1.00 95.25 221 THR A C 1
ATOM 1705 O O . THR A 1 221 ? -11.545 -8.420 -2.150 1.00 95.25 221 THR A O 1
ATOM 1708 N N . PRO A 1 222 ? -11.145 -6.427 -1.137 1.00 95.56 222 PRO A N 1
ATOM 1709 C CA . PRO A 1 222 ? -10.921 -6.984 0.190 1.00 95.56 222 PRO A CA 1
ATOM 1710 C C . PRO A 1 222 ? -12.040 -7.912 0.644 1.00 95.56 222 PRO A C 1
ATOM 1712 O O . PRO A 1 222 ? -13.226 -7.677 0.373 1.00 95.56 222 PRO A O 1
ATOM 1715 N N . ALA A 1 223 ? -11.656 -8.963 1.365 1.00 93.25 223 ALA A N 1
ATOM 1716 C CA . ALA A 1 223 ? -12.617 -9.849 1.991 1.00 93.25 223 ALA A CA 1
ATOM 1717 C C . ALA A 1 223 ? -13.453 -9.098 3.043 1.00 93.25 223 ALA A C 1
ATOM 1719 O O . ALA A 1 223 ? -13.066 -8.054 3.565 1.00 93.25 223 ALA A O 1
ATOM 1720 N N . ARG A 1 224 ? -14.632 -9.641 3.356 1.00 92.44 224 ARG A N 1
ATOM 1721 C CA . ARG A 1 224 ? -15.491 -9.157 4.446 1.00 92.44 224 ARG A CA 1
ATOM 1722 C C . ARG A 1 224 ? -15.378 -10.090 5.651 1.00 92.44 224 ARG A C 1
ATOM 1724 O O . ARG A 1 224 ? -14.909 -11.218 5.526 1.00 92.44 224 ARG A O 1
ATOM 1731 N N . GLY A 1 225 ? -15.886 -9.647 6.799 1.00 94.75 225 GLY A N 1
ATOM 1732 C CA . GLY A 1 225 ? -15.860 -10.443 8.027 1.00 94.75 225 GLY A CA 1
ATOM 1733 C C . GLY A 1 225 ? -14.442 -10.588 8.580 1.00 94.75 225 GLY A C 1
ATOM 1734 O O . GLY A 1 225 ? -13.617 -9.697 8.391 1.00 94.75 225 GLY A O 1
ATOM 1735 N N . MET A 1 226 ? -14.159 -11.702 9.261 1.00 94.38 226 MET A N 1
ATOM 1736 C CA . MET A 1 226 ? -12.896 -11.877 9.993 1.00 94.38 226 MET A CA 1
ATOM 1737 C C . MET A 1 226 ? -11.654 -11.924 9.095 1.00 94.38 226 MET A C 1
ATOM 1739 O O . MET A 1 226 ? -10.589 -11.480 9.511 1.00 94.38 226 MET A O 1
ATOM 1743 N N . GLN A 1 227 ? -11.799 -12.358 7.840 1.00 95.50 227 GLN A N 1
ATOM 1744 C CA . GLN A 1 227 ? -10.687 -12.363 6.888 1.00 95.50 227 GLN A CA 1
ATOM 1745 C C . GLN A 1 227 ? -10.094 -10.960 6.680 1.00 95.50 227 GLN A C 1
ATOM 1747 O O . GLN A 1 227 ? -8.885 -10.833 6.549 1.00 95.50 227 GLN A O 1
ATOM 1752 N N . TYR A 1 228 ? -10.909 -9.896 6.725 1.00 96.50 228 TYR A N 1
ATOM 1753 C CA . TYR A 1 228 ? -10.401 -8.520 6.641 1.00 96.50 228 TYR A CA 1
ATOM 1754 C C . TYR A 1 228 ? -9.411 -8.207 7.770 1.00 96.50 228 TYR A C 1
ATOM 1756 O O . TYR A 1 228 ? -8.380 -7.578 7.554 1.00 96.50 228 TYR A O 1
ATOM 1764 N N . TRP A 1 229 ? -9.738 -8.641 8.988 1.00 95.56 229 TRP A N 1
ATOM 1765 C CA . TRP A 1 229 ? -8.931 -8.392 10.179 1.00 95.56 229 TRP A CA 1
ATOM 1766 C C . TRP A 1 229 ? -7.665 -9.247 10.203 1.00 95.56 229 TRP A C 1
ATOM 1768 O O . TRP A 1 229 ? -6.623 -8.765 10.635 1.00 95.56 229 TRP A O 1
ATOM 1778 N N . GLN A 1 230 ? -7.734 -10.472 9.678 1.00 95.38 230 GLN A N 1
ATOM 1779 C CA . GLN A 1 230 ? -6.565 -11.326 9.451 1.00 95.38 230 GLN A CA 1
ATOM 1780 C C . GLN A 1 230 ? -5.607 -10.694 8.440 1.00 95.38 230 GLN A C 1
ATOM 1782 O O . GLN A 1 230 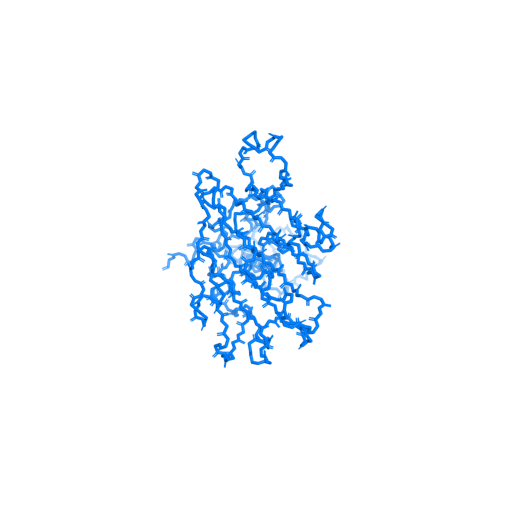? -4.424 -10.552 8.732 1.00 95.38 230 GLN A O 1
ATOM 1787 N N . ASP A 1 231 ? -6.129 -10.224 7.306 1.00 96.19 231 ASP A N 1
ATOM 1788 C CA . ASP A 1 231 ? -5.345 -9.514 6.296 1.00 96.19 231 ASP A CA 1
ATOM 1789 C C . ASP A 1 231 ? -4.726 -8.232 6.891 1.00 96.19 231 ASP A C 1
ATOM 1791 O O . ASP A 1 231 ? -3.539 -7.958 6.711 1.00 96.19 231 ASP A O 1
ATOM 1795 N N . LEU A 1 232 ? -5.494 -7.465 7.676 1.00 96.50 232 LEU A N 1
ATOM 1796 C CA . LEU A 1 232 ? -4.969 -6.297 8.385 1.00 96.50 232 LEU A CA 1
ATOM 1797 C C . LEU A 1 232 ? -3.819 -6.671 9.331 1.00 96.50 232 LEU A C 1
ATOM 1799 O O . LEU A 1 232 ? -2.783 -6.009 9.326 1.00 96.50 232 LEU A O 1
ATOM 1803 N N . ALA A 1 233 ? -3.973 -7.733 10.121 1.00 95.81 233 ALA A N 1
ATOM 1804 C CA . ALA A 1 233 ? -2.920 -8.209 11.010 1.00 95.81 233 ALA A CA 1
ATOM 1805 C C . ALA A 1 233 ? -1.658 -8.613 10.230 1.00 95.81 233 ALA A C 1
ATOM 1807 O O . ALA A 1 233 ? -0.553 -8.248 10.631 1.00 95.81 233 ALA A O 1
ATOM 1808 N N . THR A 1 234 ? -1.816 -9.301 9.092 1.00 95.62 234 THR A N 1
ATOM 1809 C CA . THR A 1 234 ? -0.704 -9.685 8.212 1.00 95.62 234 THR A CA 1
ATOM 1810 C C . THR A 1 234 ? 0.073 -8.468 7.725 1.00 95.62 234 THR A C 1
ATOM 1812 O O . THR A 1 234 ? 1.279 -8.394 7.943 1.00 95.62 234 THR A O 1
ATOM 1815 N N . VAL A 1 235 ? -0.592 -7.486 7.108 1.00 96.50 235 VAL A N 1
ATOM 1816 C CA . VAL A 1 235 ? 0.123 -6.331 6.540 1.00 96.50 235 VAL A CA 1
ATOM 1817 C C . VAL A 1 235 ? 0.737 -5.438 7.621 1.00 96.50 235 VAL A C 1
ATOM 1819 O O . VAL A 1 235 ? 1.826 -4.911 7.422 1.00 96.50 235 VAL A O 1
ATOM 1822 N N . LEU A 1 236 ? 0.104 -5.300 8.792 1.00 96.12 236 LEU A N 1
ATOM 1823 C CA . LEU A 1 236 ? 0.692 -4.544 9.905 1.00 96.12 236 LEU A CA 1
ATOM 1824 C C . LEU A 1 236 ? 1.941 -5.216 10.482 1.00 96.12 236 LEU A C 1
ATOM 1826 O O . LEU A 1 236 ? 2.832 -4.513 10.947 1.00 96.12 236 LEU A O 1
ATOM 1830 N N . ALA A 1 237 ? 2.033 -6.546 10.438 1.00 94.69 237 ALA A N 1
ATOM 1831 C CA . ALA A 1 237 ? 3.225 -7.269 10.881 1.00 94.69 237 ALA A CA 1
ATOM 1832 C C . ALA A 1 237 ? 4.416 -7.113 9.916 1.00 94.69 237 ALA A C 1
ATOM 1834 O O . ALA A 1 237 ? 5.566 -7.279 10.321 1.00 94.69 237 ALA A O 1
ATOM 1835 N N . GLU A 1 238 ? 4.155 -6.796 8.648 1.00 95.38 238 GLU A N 1
ATOM 1836 C CA . GLU A 1 238 ? 5.185 -6.582 7.625 1.00 95.38 238 GLU A CA 1
ATOM 1837 C C . GLU A 1 238 ? 5.708 -5.138 7.580 1.00 95.38 238 GLU A C 1
ATOM 1839 O O . GLU A 1 238 ? 6.754 -4.873 6.981 1.00 95.38 238 GLU A O 1
ATOM 1844 N N . GLU A 1 239 ? 4.982 -4.198 8.185 1.00 96.50 239 GLU A N 1
ATOM 1845 C CA . GLU A 1 239 ? 5.222 -2.765 8.059 1.00 96.50 239 GLU A CA 1
ATOM 1846 C C . GLU A 1 239 ? 5.692 -2.129 9.374 1.00 96.50 239 GLU A C 1
ATOM 1848 O O . GLU A 1 239 ? 5.194 -2.459 10.451 1.00 96.50 239 GLU A O 1
ATOM 1853 N N . PRO A 1 240 ? 6.621 -1.157 9.334 1.00 94.69 240 PRO A N 1
ATOM 1854 C CA . PRO A 1 240 ? 6.947 -0.387 10.519 1.00 94.69 240 PRO A CA 1
ATOM 1855 C C . PRO A 1 240 ? 5.784 0.538 10.887 1.00 94.69 240 PRO A C 1
ATOM 1857 O O . PRO A 1 240 ? 5.139 1.152 10.031 1.00 94.69 240 PRO A O 1
ATOM 1860 N N . VAL A 1 241 ? 5.567 0.718 12.189 1.00 94.88 241 VAL A N 1
ATOM 1861 C CA . VAL A 1 241 ? 4.578 1.676 12.688 1.00 94.88 241 VAL A CA 1
ATOM 1862 C C . VAL A 1 241 ? 5.050 3.100 12.401 1.00 94.88 241 VAL A C 1
ATOM 1864 O O . VAL A 1 241 ? 6.044 3.568 12.961 1.00 94.88 241 VAL A O 1
ATOM 1867 N N . ARG A 1 242 ? 4.313 3.823 11.552 1.00 94.25 242 ARG A N 1
ATOM 1868 C CA . ARG A 1 242 ? 4.568 5.245 11.291 1.00 94.25 242 ARG A CA 1
ATOM 1869 C C . ARG A 1 242 ? 4.091 6.090 12.471 1.00 94.25 242 ARG A C 1
ATOM 1871 O O . ARG A 1 242 ? 3.083 5.782 13.101 1.00 94.25 242 ARG A O 1
ATOM 1878 N N . GLU A 1 243 ? 4.743 7.231 12.697 1.00 94.56 243 GLU A N 1
ATOM 1879 C CA . GLU A 1 243 ? 4.341 8.189 13.742 1.00 94.56 243 GLU A CA 1
ATOM 1880 C C . GLU A 1 243 ? 2.860 8.588 13.653 1.00 94.56 243 GLU A C 1
ATOM 1882 O O . GLU A 1 243 ? 2.170 8.635 14.668 1.00 94.56 243 GLU A O 1
ATOM 1887 N N . VAL A 1 244 ? 2.355 8.809 12.435 1.00 95.00 244 VAL A N 1
ATOM 1888 C CA . VAL A 1 244 ? 0.956 9.198 12.187 1.00 95.00 244 VAL A CA 1
ATOM 1889 C C . VAL A 1 244 ? -0.056 8.101 12.545 1.00 95.00 244 VAL A C 1
ATOM 1891 O O . VAL A 1 244 ? -1.209 8.411 12.827 1.00 95.00 244 VAL A O 1
ATOM 1894 N N . ASP A 1 245 ? 0.365 6.834 12.585 1.00 96.56 245 ASP A N 1
ATOM 1895 C CA . ASP A 1 245 ? -0.528 5.695 12.817 1.00 96.56 245 ASP A CA 1
ATOM 1896 C C . ASP A 1 245 ? -0.562 5.231 14.270 1.00 96.56 245 ASP A C 1
ATOM 1898 O O . ASP A 1 245 ? -1.429 4.439 14.624 1.00 96.56 245 ASP A O 1
ATOM 1902 N N . LYS A 1 246 ? 0.343 5.706 15.134 1.00 95.81 246 LYS A N 1
ATOM 1903 C CA . LYS A 1 246 ? 0.496 5.189 16.508 1.00 95.81 246 LYS A CA 1
ATOM 1904 C C . LYS A 1 246 ? -0.810 5.150 17.302 1.00 95.81 246 LYS A C 1
ATOM 1906 O O . LYS A 1 246 ? -1.073 4.174 17.997 1.00 95.81 246 LYS A O 1
ATOM 1911 N N . ALA A 1 247 ? -1.639 6.186 17.182 1.00 95.19 247 ALA A N 1
ATOM 1912 C CA . ALA A 1 247 ? -2.928 6.235 17.869 1.00 95.19 247 ALA A CA 1
ATOM 1913 C C . ALA A 1 247 ? -3.894 5.150 17.369 1.00 95.19 247 ALA A C 1
ATOM 1915 O O . ALA A 1 247 ? -4.600 4.551 18.173 1.00 95.19 247 ALA A O 1
ATOM 1916 N N . LEU A 1 248 ? -3.907 4.872 16.063 1.00 95.12 248 LEU A N 1
ATOM 1917 C CA . LEU A 1 248 ? -4.762 3.839 15.478 1.00 95.12 248 LEU A CA 1
ATOM 1918 C C . LEU A 1 248 ? -4.199 2.436 15.706 1.00 95.12 248 LEU A C 1
ATOM 1920 O O . LEU A 1 248 ? -4.977 1.525 15.965 1.00 95.12 248 LEU A O 1
ATOM 1924 N N . MET A 1 249 ? -2.874 2.283 15.748 1.00 95.06 249 MET A N 1
ATOM 1925 C CA . MET A 1 249 ? -2.225 1.050 16.203 1.00 95.06 249 MET A CA 1
ATOM 1926 C C . MET A 1 249 ? -2.645 0.688 17.631 1.00 95.06 249 MET A C 1
ATOM 1928 O O . MET A 1 249 ? -3.032 -0.449 17.881 1.00 95.06 249 MET A O 1
ATOM 1932 N N . ALA A 1 250 ? -2.675 1.661 18.546 1.00 92.94 250 ALA A N 1
ATOM 1933 C CA . ALA A 1 250 ? -3.168 1.443 19.907 1.00 92.94 250 ALA A CA 1
ATOM 1934 C C . ALA A 1 250 ? -4.670 1.092 19.956 1.00 92.94 250 ALA A C 1
ATOM 1936 O O . ALA A 1 250 ? -5.115 0.401 20.867 1.00 92.94 250 ALA A O 1
ATOM 1937 N N . MET A 1 251 ? -5.471 1.552 18.985 1.00 92.31 251 MET A N 1
ATOM 1938 C CA . MET A 1 251 ? -6.884 1.163 18.892 1.00 92.31 251 MET A CA 1
ATOM 1939 C C . MET A 1 251 ? -7.072 -0.280 18.426 1.00 92.31 251 MET A C 1
ATOM 1941 O O . MET A 1 251 ? -8.074 -0.879 18.802 1.00 92.31 251 MET A O 1
ATOM 1945 N N . VAL A 1 252 ? -6.160 -0.821 17.610 1.00 92.06 252 VAL A N 1
ATOM 1946 C CA . VAL A 1 252 ? -6.280 -2.188 17.073 1.00 92.06 252 VAL A CA 1
ATOM 1947 C C . VAL A 1 252 ? -5.554 -3.247 17.888 1.00 92.06 252 VAL A C 1
ATOM 1949 O O . VAL A 1 252 ? -5.876 -4.423 17.754 1.00 92.06 252 VAL A O 1
ATOM 1952 N N . GLU A 1 253 ? -4.613 -2.855 18.744 1.00 88.62 253 GLU A N 1
ATOM 1953 C CA . GLU A 1 253 ? -3.836 -3.764 19.594 1.00 88.62 253 GLU A CA 1
ATOM 1954 C C . GLU A 1 253 ? -4.692 -4.808 20.349 1.00 88.62 253 GLU A C 1
ATOM 1956 O O . GLU A 1 253 ? -4.338 -5.988 20.288 1.00 88.62 253 GLU A O 1
ATOM 1961 N N . PRO A 1 254 ? -5.848 -4.463 20.962 1.00 85.25 254 PRO A N 1
ATOM 1962 C CA . PRO A 1 254 ? -6.700 -5.457 21.624 1.00 85.25 254 PRO A CA 1
ATOM 1963 C C . PRO A 1 254 ? -7.245 -6.542 20.680 1.00 85.25 254 PRO A C 1
ATOM 1965 O O . PRO A 1 254 ? -7.511 -7.659 21.115 1.00 85.25 254 PRO A O 1
ATOM 1968 N N . PHE A 1 255 ? -7.396 -6.231 19.388 1.00 81.25 255 PHE A N 1
ATOM 1969 C CA . PHE A 1 255 ? -7.943 -7.143 18.378 1.00 81.25 255 PHE A CA 1
ATOM 1970 C C . PHE A 1 255 ? -6.868 -7.986 17.697 1.00 81.25 255 PHE A C 1
ATOM 1972 O O . PHE A 1 255 ? -7.139 -9.096 17.259 1.00 81.25 255 PHE A O 1
ATOM 1979 N N . LEU A 1 256 ? -5.643 -7.475 17.573 1.00 75.62 256 LEU A N 1
ATOM 1980 C CA . LEU A 1 256 ? -4.576 -8.199 16.877 1.00 75.62 256 LEU A CA 1
ATOM 1981 C C . LEU A 1 256 ? -4.127 -9.443 17.654 1.00 75.62 256 LEU A C 1
ATOM 1983 O O . LEU A 1 256 ? -3.806 -10.458 17.041 1.00 75.62 256 LEU A O 1
ATOM 1987 N N . ASN A 1 257 ? -4.172 -9.387 18.986 1.00 65.81 257 ASN A N 1
ATOM 1988 C CA . ASN A 1 257 ? -3.822 -10.519 19.842 1.00 65.81 257 ASN A CA 1
ATOM 1989 C C . ASN A 1 257 ? -4.869 -11.646 19.788 1.00 65.81 257 ASN A C 1
ATOM 1991 O O . ASN A 1 257 ? -4.504 -12.810 19.897 1.00 65.81 257 ASN A O 1
ATOM 1995 N N . SER A 1 258 ? -6.149 -11.327 19.566 1.00 60.75 258 SER A N 1
ATOM 1996 C CA . SER A 1 258 ? -7.235 -12.319 19.505 1.00 60.75 258 SER A CA 1
ATOM 1997 C C . SER A 1 258 ? -7.384 -13.006 18.146 1.00 60.75 258 SER A C 1
ATOM 1999 O O . SER A 1 258 ? -8.092 -14.000 18.036 1.00 60.75 258 SER A O 1
ATOM 2001 N N . VAL A 1 259 ? -6.719 -12.499 17.103 1.00 57.94 259 VAL A N 1
ATOM 2002 C CA . VAL A 1 259 ? -6.678 -13.121 15.766 1.00 57.94 259 VAL A CA 1
ATOM 2003 C C . VAL A 1 259 ? -5.563 -14.177 15.659 1.00 57.94 259 VAL A C 1
ATOM 2005 O O . VAL A 1 259 ? -5.551 -14.965 14.714 1.00 57.94 259 VAL A O 1
ATOM 2008 N N . GLN A 1 260 ? -4.624 -14.196 16.611 1.00 49.19 260 GLN A N 1
ATOM 2009 C CA . GLN A 1 260 ? -3.506 -15.148 16.655 1.00 49.19 260 GLN A CA 1
ATOM 2010 C C . GLN A 1 260 ? -3.796 -16.415 17.484 1.00 49.19 260 GLN A C 1
ATOM 2012 O O . GLN A 1 260 ? -2.988 -17.345 17.440 1.00 49.19 260 GLN A O 1
ATOM 2017 N N . GLU A 1 261 ? -4.924 -16.460 18.202 1.00 40.56 261 GLU A N 1
ATOM 2018 C CA . GLU A 1 261 ? -5.441 -17.629 18.941 1.00 40.56 261 GLU A CA 1
ATOM 2019 C C . GLU A 1 261 ? -6.487 -18.404 18.124 1.00 40.56 261 GLU A C 1
ATOM 2021 O O . GLU A 1 261 ? -6.458 -19.657 18.181 1.00 40.56 261 GLU A O 1
#

Secondary structure (DSSP, 8-state):
-EEGGG---SSSEEEEETTEEEEEETTEEPHHHHHHHHHHHHHHHHHHHHHHHHHHHHHHHHHHHHHHHH---STTEEEEE-SHHHHHTSTT--SSS-EEEEEEESTTS-EEEEEPPSSEEEEEEETTS-EEEEEETTSTTTTS-EEEEEE-TT---GGGTTSSSEEEE-SSSEEEEEEEESSS-HHHHHHHHHH-EEEETTSPEEPPEEE---------PPPPTHH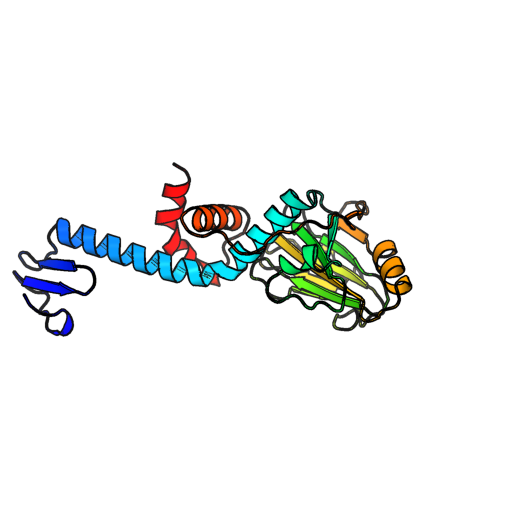HHHHHHHHHHHS---GGGHHHHHHHHHHHTTT--

InterPro domains:
  IPR010679 Domain of unknown function DUF1254 [PF06863] (78-198)
  IPR037050 Domain of unknown function DUF1254 superfamily [G3DSA:2.60.40.1610] (72-216)

Sequence (261 aa):
MTHLRDAGLTGNETIETSFGTLRLEHTFPTDESSELLFDQLDAQRAAQAYLWSLPLVGFLTWRERAAEIFGATRFGDFVVYDSLREKRGIVTANLTTPYVINFTSLADGPLLIDYPAGPTAGGVLDFWQRPVVDLGQTGPDRGDGGGYAVLGPHHDDTPFQGSGRYVVRSQTVNLFIAFRVLTQDLRPMAAAKAGLKLSRAGSGPAPVRFIEGVDREWSATPARGMQYWQDLATVLAEEPVREVDKALMAMVEPFLNSVQE

Organism: Streptomyces kasugaensis (NCBI:txid1946)

pLDDT: mean 94.42, std 6.78, range [40.56, 98.81]